Protein AF-A0A7V9UFR3-F1 (afdb_monomer_lite)

Radius of gyration: 24.26 Å; chains: 1; bounding box: 44×60×61 Å

Structure (mmCIF, N/CA/C/O backbone):
data_AF-A0A7V9UFR3-F1
#
_entry.id   AF-A0A7V9UFR3-F1
#
loop_
_atom_site.group_PDB
_atom_site.id
_atom_site.type_symbol
_atom_site.label_atom_id
_atom_site.label_alt_id
_atom_site.label_comp_id
_atom_site.label_asym_id
_atom_site.label_entity_id
_atom_site.label_seq_id
_atom_site.pdbx_PDB_ins_code
_atom_site.Cartn_x
_atom_site.Cartn_y
_atom_site.Cartn_z
_atom_site.occupancy
_atom_site.B_iso_or_equiv
_atom_site.auth_seq_id
_atom_site.auth_comp_id
_atom_site.auth_asym_id
_atom_site.auth_atom_id
_atom_site.pdbx_PDB_model_num
ATOM 1 N N . MET A 1 1 ? -6.335 -4.000 -29.644 1.00 52.53 1 MET A N 1
ATOM 2 C CA . MET A 1 1 ? -6.236 -3.218 -28.385 1.00 52.53 1 MET A CA 1
ATOM 3 C C . MET A 1 1 ? -7.470 -2.358 -28.097 1.00 52.53 1 MET A C 1
ATOM 5 O O . MET A 1 1 ? -7.783 -2.205 -26.923 1.00 52.53 1 MET A O 1
ATOM 9 N N . GLU A 1 2 ? -8.186 -1.821 -29.095 1.00 54.97 2 GLU A N 1
ATOM 10 C CA . GLU A 1 2 ? -9.391 -0.999 -28.848 1.00 54.97 2 GLU A CA 1
ATOM 11 C C . GLU A 1 2 ? -10.575 -1.776 -28.266 1.00 54.97 2 GLU A C 1
ATOM 13 O O . GLU A 1 2 ? -11.168 -1.319 -27.298 1.00 54.97 2 GLU A O 1
ATOM 18 N N . ILE A 1 3 ? -10.850 -2.985 -28.763 1.00 57.78 3 ILE A N 1
ATOM 19 C CA . ILE A 1 3 ? -11.951 -3.831 -28.270 1.00 57.78 3 ILE A CA 1
ATOM 20 C C . ILE A 1 3 ? -11.770 -4.159 -26.775 1.00 57.78 3 ILE A C 1
ATOM 22 O O . ILE A 1 3 ? -12.700 -4.023 -25.989 1.00 57.78 3 ILE A O 1
ATOM 26 N N . ILE A 1 4 ? -10.541 -4.478 -26.347 1.00 59.56 4 ILE A N 1
ATOM 27 C CA . ILE A 1 4 ? -10.203 -4.731 -24.934 1.00 59.56 4 ILE A CA 1
ATOM 28 C C . ILE A 1 4 ? -10.415 -3.470 -24.083 1.00 59.56 4 ILE A C 1
ATOM 30 O O . ILE A 1 4 ? -10.973 -3.554 -22.994 1.00 59.56 4 ILE A O 1
ATOM 34 N N . ARG A 1 5 ? -10.016 -2.285 -24.572 1.00 54.34 5 ARG A N 1
ATOM 35 C CA . ARG A 1 5 ? -10.271 -1.017 -23.864 1.00 54.34 5 ARG A CA 1
ATOM 36 C C . ARG A 1 5 ? -11.766 -0.696 -23.790 1.00 54.34 5 ARG A C 1
ATOM 38 O O . ARG A 1 5 ? -12.191 -0.179 -22.762 1.00 54.34 5 ARG A O 1
ATOM 45 N N . LEU A 1 6 ? -12.544 -1.037 -24.820 1.00 64.12 6 LEU A N 1
ATOM 46 C CA . LEU A 1 6 ? -13.998 -0.863 -24.849 1.00 64.12 6 LEU A CA 1
ATOM 47 C C . LEU A 1 6 ? -14.703 -1.759 -23.822 1.00 64.12 6 LEU A C 1
ATOM 49 O O . LEU A 1 6 ? -15.546 -1.268 -23.081 1.00 64.12 6 LEU A O 1
ATOM 53 N N . PHE A 1 7 ? -14.315 -3.035 -23.719 1.00 65.69 7 PHE A N 1
ATOM 54 C CA . PHE A 1 7 ? -14.874 -3.964 -22.726 1.00 65.69 7 PHE A CA 1
ATOM 55 C C . PHE A 1 7 ? -14.405 -3.670 -21.294 1.00 65.69 7 PHE A C 1
ATOM 57 O O . PHE A 1 7 ? -15.168 -3.850 -20.347 1.00 65.69 7 PHE A O 1
ATOM 64 N N . LEU A 1 8 ? -13.180 -3.163 -21.109 1.00 65.38 8 LEU A N 1
ATOM 65 C CA . LEU A 1 8 ? -12.703 -2.738 -19.790 1.00 65.38 8 LEU A CA 1
ATOM 66 C C . LEU A 1 8 ? -13.245 -1.374 -19.347 1.00 65.38 8 LEU A C 1
ATOM 68 O O . LEU A 1 8 ? -13.199 -1.086 -18.153 1.00 65.38 8 LEU A O 1
ATOM 72 N N . ALA A 1 9 ? -13.742 -0.525 -20.250 1.00 62.66 9 ALA A N 1
ATOM 73 C CA . ALA A 1 9 ? -14.291 0.784 -19.893 1.00 62.66 9 ALA A CA 1
ATOM 74 C C . ALA A 1 9 ? -15.471 0.703 -18.897 1.00 62.66 9 ALA A C 1
ATOM 76 O O . ALA A 1 9 ? -15.400 1.387 -17.869 1.00 62.66 9 ALA A O 1
ATOM 77 N N . PRO A 1 10 ? -16.503 -0.142 -19.109 1.00 69.56 10 PRO A N 1
ATOM 78 C CA . PRO A 1 10 ? -17.603 -0.276 -18.156 1.00 69.56 10 PRO A CA 1
ATOM 79 C C . PRO A 1 10 ? -17.147 -0.908 -16.838 1.00 69.56 10 PRO A C 1
ATOM 81 O O . PRO A 1 10 ? -17.480 -0.393 -15.774 1.00 69.56 10 PRO A O 1
ATOM 84 N N . ILE A 1 11 ? -16.299 -1.941 -16.879 1.00 70.81 11 ILE A N 1
ATOM 85 C CA . ILE A 1 11 ? -15.742 -2.578 -15.672 1.00 70.81 11 ILE A CA 1
ATOM 86 C C . ILE A 1 11 ? -14.951 -1.555 -14.846 1.00 70.81 11 ILE A C 1
ATOM 88 O O . ILE A 1 11 ? -15.124 -1.444 -13.635 1.00 70.81 11 ILE A O 1
ATOM 92 N N . ARG A 1 12 ? -14.124 -0.736 -15.503 1.00 68.81 12 ARG A N 1
ATOM 93 C CA . ARG A 1 12 ? -13.361 0.333 -14.852 1.00 68.81 12 ARG A CA 1
ATOM 94 C C . ARG A 1 12 ? -14.265 1.409 -14.257 1.00 68.81 12 ARG A C 1
ATOM 96 O O . ARG A 1 12 ? -13.905 1.975 -13.230 1.00 68.81 12 ARG A O 1
ATOM 103 N N . SER A 1 13 ? -15.403 1.698 -14.881 1.00 71.75 13 SER A N 1
ATOM 104 C CA . SER A 1 13 ? -16.400 2.625 -14.342 1.00 71.75 13 SER A CA 1
ATOM 105 C C . SER A 1 13 ? -17.056 2.073 -13.074 1.00 71.75 13 SER A C 1
ATOM 107 O O . SER A 1 13 ? -17.161 2.793 -12.086 1.00 71.75 13 SER A O 1
ATOM 109 N N . ILE A 1 14 ? -17.411 0.784 -13.064 1.00 75.06 14 ILE A N 1
ATOM 110 C CA . ILE A 1 14 ? -18.022 0.102 -11.910 1.00 75.06 14 ILE A CA 1
ATOM 111 C C . ILE A 1 14 ? -17.038 0.024 -10.737 1.00 75.06 14 ILE A C 1
ATOM 113 O O . ILE A 1 14 ? -17.382 0.381 -9.616 1.00 75.06 14 ILE A O 1
ATOM 117 N N . VAL A 1 15 ? -15.783 -0.360 -10.990 1.00 73.06 15 VAL A N 1
ATOM 118 C CA . VAL A 1 15 ? -14.738 -0.446 -9.951 1.00 73.06 15 VAL A CA 1
ATOM 119 C C . VAL A 1 15 ? -14.373 0.928 -9.380 1.00 73.06 15 VAL A C 1
ATOM 121 O O . VAL A 1 15 ? -13.939 1.030 -8.236 1.00 73.06 15 VAL A O 1
ATOM 124 N N . LYS A 1 16 ? -14.541 2.004 -10.156 1.00 76.50 16 LYS A N 1
ATOM 125 C CA . LYS A 1 16 ? -14.345 3.383 -9.682 1.00 76.50 16 LYS A CA 1
ATOM 126 C C . LYS A 1 16 ? -15.550 3.945 -8.933 1.00 76.50 16 LYS A C 1
ATOM 128 O O . LYS A 1 16 ? -15.443 5.040 -8.387 1.00 76.50 16 LYS A O 1
ATOM 133 N N . PHE A 1 17 ? -16.678 3.240 -8.926 1.00 83.19 17 PHE A N 1
ATOM 134 C CA . PHE A 1 17 ? -17.875 3.714 -8.259 1.00 83.19 17 PHE A CA 1
ATOM 135 C C . PHE A 1 17 ? -17.698 3.606 -6.734 1.00 83.19 17 PHE A C 1
ATOM 137 O O . PHE A 1 17 ? -17.469 2.500 -6.235 1.00 83.19 17 PHE A O 1
ATOM 144 N N . PRO A 1 18 ? -17.816 4.713 -5.973 1.00 82.00 18 PRO A N 1
ATOM 145 C CA . PRO A 1 18 ? -17.503 4.724 -4.541 1.00 82.00 18 PRO A CA 1
ATOM 146 C C . PRO A 1 18 ? -18.311 3.705 -3.727 1.00 82.00 18 PRO A C 1
ATOM 148 O O . PRO A 1 18 ? -17.783 3.082 -2.812 1.00 82.00 18 PRO A O 1
ATOM 151 N N . LEU A 1 19 ? -19.576 3.477 -4.094 1.00 83.56 19 LEU A N 1
ATOM 152 C CA . LEU A 1 19 ? -20.446 2.522 -3.399 1.00 83.56 19 LEU A CA 1
ATOM 153 C C . LEU A 1 19 ? -20.017 1.064 -3.607 1.00 83.56 19 LEU A C 1
ATOM 155 O O . LEU A 1 19 ? -20.121 0.265 -2.682 1.00 83.56 19 LEU A O 1
ATOM 159 N N . VAL A 1 20 ? -19.497 0.712 -4.787 1.00 82.56 20 VAL A N 1
ATOM 160 C CA . VAL A 1 20 ? -18.989 -0.647 -5.051 1.00 82.56 20 VAL A CA 1
ATOM 161 C C . VAL A 1 20 ? -17.709 -0.893 -4.257 1.00 82.56 20 VAL A C 1
ATOM 163 O O . VAL A 1 20 ? -17.537 -1.962 -3.680 1.00 82.56 20 VAL A O 1
ATOM 166 N N . GLN A 1 21 ? -16.835 0.113 -4.172 1.00 82.56 21 GLN A N 1
ATOM 167 C CA . GLN A 1 21 ? -15.624 0.046 -3.350 1.00 82.56 21 GLN A CA 1
ATOM 168 C C . GLN A 1 21 ? -15.967 -0.114 -1.868 1.00 82.56 21 GLN A C 1
ATOM 170 O O . GLN A 1 21 ? -15.387 -0.955 -1.189 1.00 82.56 21 GLN A O 1
ATOM 175 N N . PHE A 1 22 ? -16.949 0.646 -1.387 1.00 82.75 22 PHE A N 1
ATOM 176 C CA . PHE A 1 22 ? -17.440 0.543 -0.019 1.00 82.75 22 PHE A CA 1
ATOM 177 C C . PHE A 1 22 ? -18.030 -0.842 0.282 1.00 82.75 22 PHE A C 1
ATOM 179 O O . PHE A 1 22 ? -17.652 -1.467 1.271 1.00 82.75 22 PHE A O 1
ATOM 186 N N . ALA A 1 23 ? -18.888 -1.368 -0.599 1.00 87.44 23 ALA A N 1
ATOM 187 C CA . ALA A 1 23 ? -19.452 -2.710 -0.456 1.00 87.44 23 ALA A CA 1
ATOM 188 C C . ALA A 1 23 ? -18.361 -3.793 -0.439 1.00 87.44 23 ALA A C 1
ATOM 190 O O . ALA A 1 23 ? -18.403 -4.702 0.386 1.00 87.44 23 ALA A O 1
ATOM 191 N N . PHE A 1 24 ? -17.350 -3.670 -1.303 1.00 87.38 24 PHE A N 1
ATOM 192 C CA . PHE A 1 24 ? -16.210 -4.583 -1.325 1.00 87.38 24 PHE A CA 1
ATOM 193 C C . PHE A 1 24 ? -15.417 -4.557 -0.010 1.00 87.38 24 PHE A C 1
ATOM 195 O O . PHE A 1 24 ? -15.079 -5.613 0.518 1.00 87.38 24 PHE A O 1
ATOM 202 N N . VAL A 1 25 ? -15.160 -3.368 0.547 1.00 87.44 25 VAL A N 1
ATOM 203 C CA . VAL A 1 25 ? -14.484 -3.221 1.847 1.00 87.44 25 VAL A CA 1
ATOM 204 C C . VAL A 1 25 ? -15.291 -3.867 2.967 1.00 87.44 25 VAL A C 1
ATOM 206 O O . VAL A 1 25 ? -14.713 -4.573 3.787 1.00 87.44 25 VAL A O 1
ATOM 209 N N . ILE A 1 26 ? -16.614 -3.680 2.987 1.00 87.06 26 ILE A N 1
ATOM 210 C CA . ILE A 1 26 ? -17.482 -4.320 3.984 1.00 87.06 26 ILE A CA 1
ATOM 211 C C . ILE A 1 26 ? -17.389 -5.840 3.878 1.00 87.06 26 ILE A C 1
ATOM 213 O O . ILE A 1 26 ? -17.153 -6.499 4.887 1.00 87.06 26 ILE A O 1
ATOM 217 N N . ILE A 1 27 ? -17.519 -6.395 2.669 1.00 90.25 27 ILE A N 1
ATOM 218 C CA . ILE A 1 27 ? -17.397 -7.842 2.452 1.00 90.25 27 ILE A CA 1
ATOM 219 C C . ILE A 1 27 ? -16.041 -8.324 2.971 1.00 90.25 27 ILE A C 1
ATOM 221 O O . ILE A 1 27 ? -15.987 -9.261 3.763 1.00 90.25 27 ILE A O 1
ATOM 225 N N . LEU A 1 28 ? -14.956 -7.636 2.616 1.00 88.50 28 LEU A N 1
ATOM 226 C CA . LEU A 1 28 ? -13.610 -7.991 3.054 1.00 88.50 28 LEU A CA 1
ATOM 227 C C . LEU A 1 28 ? -13.465 -7.965 4.586 1.00 88.50 28 LEU A C 1
ATOM 229 O O . LEU A 1 28 ? -12.947 -8.923 5.160 1.00 88.50 28 LEU A O 1
ATOM 233 N N . ILE A 1 29 ? -13.982 -6.932 5.259 1.00 87.50 29 ILE A N 1
ATOM 234 C CA . ILE A 1 29 ? -14.013 -6.852 6.730 1.00 87.50 29 ILE A CA 1
ATOM 235 C C . ILE A 1 29 ? -14.784 -8.033 7.316 1.00 87.50 29 ILE A C 1
ATOM 237 O O . ILE A 1 29 ? -14.269 -8.711 8.199 1.00 87.50 29 ILE A O 1
ATOM 241 N N . THR A 1 30 ? -15.984 -8.319 6.806 1.00 87.00 30 THR A N 1
ATOM 242 C CA . THR A 1 30 ? -16.806 -9.423 7.323 1.00 87.00 30 THR A CA 1
ATOM 243 C C . THR A 1 30 ? -16.146 -10.784 7.113 1.00 87.00 30 THR A C 1
ATOM 245 O O . THR A 1 30 ? -16.205 -11.631 7.998 1.00 87.00 30 THR A O 1
ATOM 248 N N . THR A 1 31 ? -15.445 -10.987 5.992 1.00 86.25 31 THR A N 1
ATOM 249 C CA . THR A 1 31 ? -14.688 -12.224 5.752 1.00 86.25 31 THR A CA 1
ATOM 250 C C . THR A 1 31 ? -13.478 -12.358 6.672 1.00 86.25 31 THR A C 1
ATOM 252 O O . THR A 1 31 ? -13.216 -13.451 7.158 1.00 86.25 31 THR A O 1
ATOM 255 N N . LEU A 1 32 ? -12.773 -11.256 6.960 1.00 84.88 32 LEU A N 1
ATOM 256 C CA . LEU A 1 32 ? -11.671 -11.238 7.926 1.00 84.88 32 LEU A CA 1
ATOM 257 C C . LEU A 1 32 ? -12.168 -11.509 9.349 1.00 84.88 32 LEU A C 1
ATOM 259 O O . LEU A 1 32 ? -11.518 -12.232 10.092 1.00 84.88 32 LEU A O 1
ATOM 263 N N . GLN A 1 33 ? -13.327 -10.956 9.707 1.00 85.88 33 GLN A N 1
ATOM 264 C CA . GLN A 1 33 ? -13.956 -11.156 11.009 1.00 85.88 33 GLN A CA 1
ATOM 265 C C . GLN A 1 33 ? -14.460 -12.593 11.205 1.00 85.88 33 GLN A C 1
ATOM 267 O O . GLN A 1 33 ? -14.460 -13.093 12.323 1.00 85.88 33 GLN A O 1
ATOM 272 N N . ALA A 1 34 ? -14.901 -13.258 10.136 1.00 85.31 34 ALA A N 1
ATOM 273 C CA . ALA A 1 34 ? -15.359 -14.645 10.187 1.00 85.31 34 ALA A CA 1
ATOM 274 C C . ALA A 1 34 ? -14.208 -15.670 10.253 1.00 85.31 34 ALA A C 1
ATOM 276 O O . ALA A 1 34 ? -14.468 -16.864 10.398 1.00 85.31 34 ALA A O 1
ATOM 277 N N . ALA A 1 35 ? -12.954 -15.232 10.107 1.00 83.00 35 ALA A N 1
ATOM 278 C CA . ALA A 1 35 ? -11.794 -16.109 10.133 1.00 83.00 35 ALA A CA 1
ATOM 279 C C . ALA A 1 35 ? -11.379 -16.463 11.569 1.00 83.00 35 ALA A C 1
ATOM 281 O O . ALA A 1 35 ? -11.405 -15.625 12.465 1.00 83.00 35 ALA A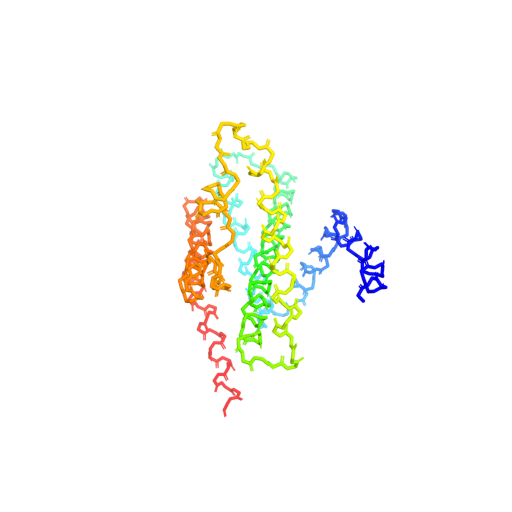 O 1
ATOM 282 N N . ASP A 1 36 ? -10.940 -17.706 11.765 1.00 77.12 36 ASP A N 1
ATOM 283 C CA . ASP A 1 36 ? -10.457 -18.200 13.057 1.00 77.12 36 ASP A CA 1
ATOM 284 C C . ASP A 1 36 ? -9.184 -17.450 13.503 1.00 77.12 36 ASP A C 1
ATOM 286 O O . ASP A 1 36 ? -8.302 -17.156 12.687 1.00 77.12 36 ASP A O 1
ATOM 290 N N . GLU A 1 37 ? -9.072 -17.153 14.797 1.00 73.19 37 GLU A N 1
ATOM 291 C CA . GLU A 1 37 ? -8.022 -16.328 15.408 1.00 73.19 37 GLU A CA 1
ATOM 292 C C . GLU A 1 37 ? -6.615 -16.918 15.223 1.00 73.19 37 GLU A C 1
ATOM 294 O O . GLU A 1 37 ? -5.632 -16.179 15.162 1.00 73.19 37 GLU A O 1
ATOM 299 N N . HIS A 1 38 ? -6.509 -18.241 15.057 1.00 74.94 38 HIS A N 1
ATOM 300 C CA . HIS A 1 38 ? -5.246 -18.944 14.796 1.00 74.94 38 HIS A CA 1
ATOM 301 C C . HIS A 1 38 ? -4.784 -18.875 13.327 1.00 74.94 38 HIS A C 1
ATOM 303 O O . HIS A 1 38 ? -3.657 -19.262 12.975 1.00 74.94 38 HIS A O 1
ATOM 309 N N . THR A 1 39 ? -5.643 -18.382 12.434 1.00 79.38 39 THR A N 1
ATOM 310 C CA . THR A 1 39 ? -5.311 -18.194 11.020 1.00 79.38 39 THR A CA 1
ATOM 311 C C . THR A 1 39 ? -4.629 -16.846 10.791 1.00 79.38 39 THR A C 1
ATOM 313 O O . THR A 1 39 ? -4.757 -15.907 11.573 1.00 79.38 39 THR A O 1
ATOM 316 N N . LEU A 1 40 ? -3.893 -16.716 9.680 1.00 76.94 40 LEU A N 1
ATOM 317 C CA . LEU A 1 40 ? -3.282 -15.434 9.301 1.00 76.94 40 LEU A CA 1
ATOM 318 C C . LEU A 1 40 ? -4.330 -14.320 9.156 1.00 76.94 40 LEU A C 1
ATOM 320 O O . LEU A 1 40 ? -4.050 -13.174 9.491 1.00 76.94 40 LEU A O 1
ATOM 324 N N . GLN A 1 41 ? -5.529 -14.661 8.682 1.00 78.19 41 GLN A N 1
ATOM 325 C CA . GLN A 1 41 ? -6.636 -13.720 8.517 1.00 78.19 41 GLN A CA 1
ATOM 326 C C . GLN A 1 41 ? -7.170 -13.242 9.871 1.00 78.19 41 GLN A C 1
ATOM 328 O O . GLN A 1 41 ? -7.297 -12.033 10.063 1.00 78.19 41 GLN A O 1
ATOM 333 N N . GLY A 1 42 ? -7.368 -14.159 10.824 1.00 80.56 42 GLY A N 1
ATOM 334 C CA . GLY A 1 42 ? -7.747 -13.820 12.197 1.00 80.56 42 GLY A CA 1
ATOM 335 C C . GLY A 1 42 ? -6.706 -12.932 12.879 1.00 80.56 42 GLY A C 1
ATOM 336 O O . GLY A 1 42 ? -7.045 -11.870 13.387 1.00 80.56 42 GLY A O 1
ATOM 337 N N . HIS A 1 43 ? -5.414 -13.262 12.777 1.00 81.81 43 HIS A N 1
ATOM 338 C CA . HIS A 1 43 ? -4.346 -12.405 13.310 1.00 81.81 43 HIS A CA 1
ATOM 339 C C . HIS A 1 43 ? -4.335 -10.990 12.707 1.00 81.81 43 HIS A C 1
ATOM 341 O O . HIS A 1 43 ? -4.116 -10.014 13.433 1.00 81.81 43 HIS A O 1
ATOM 347 N N . ILE A 1 44 ? -4.567 -10.855 11.395 1.00 83.62 44 ILE A N 1
ATOM 348 C CA . ILE A 1 44 ? -4.675 -9.545 10.734 1.00 83.62 44 ILE A CA 1
ATOM 349 C C . ILE A 1 44 ? -5.878 -8.777 11.287 1.00 83.62 44 ILE A C 1
ATOM 351 O O . ILE A 1 44 ? -5.732 -7.603 11.631 1.00 83.62 44 ILE A O 1
ATOM 355 N N . PHE A 1 45 ? -7.036 -9.429 11.422 1.00 86.38 45 PHE A N 1
ATOM 356 C CA . PHE A 1 45 ? -8.241 -8.803 11.961 1.00 86.38 45 PHE A CA 1
ATOM 357 C C . PHE A 1 45 ? -8.063 -8.364 13.417 1.00 86.38 45 PHE A C 1
ATOM 359 O O . PHE A 1 45 ? -8.346 -7.214 13.741 1.00 86.38 45 PHE A O 1
ATOM 366 N N . THR A 1 46 ? -7.520 -9.222 14.283 1.00 85.31 46 THR A N 1
ATOM 367 C CA . THR A 1 46 ? -7.256 -8.895 15.691 1.00 85.31 46 THR A CA 1
ATOM 368 C C . THR A 1 46 ? -6.310 -7.707 15.815 1.00 85.31 46 THR A C 1
ATOM 370 O O . THR A 1 46 ? -6.536 -6.810 16.622 1.00 85.31 46 THR A O 1
ATOM 373 N N . THR A 1 47 ? -5.281 -7.643 14.971 1.00 83.94 47 THR A N 1
ATOM 374 C CA . THR A 1 47 ? -4.360 -6.500 14.946 1.00 83.94 47 THR A CA 1
ATOM 375 C C . THR A 1 47 ? -5.067 -5.222 14.515 1.00 83.94 47 THR A C 1
ATOM 377 O O . THR A 1 47 ? -4.939 -4.189 15.167 1.00 83.94 47 THR A O 1
ATOM 380 N N . LEU A 1 48 ? -5.815 -5.286 13.417 1.00 86.75 48 LEU A N 1
ATOM 381 C CA . LEU A 1 48 ? -6.561 -4.153 12.893 1.00 86.75 48 LEU A CA 1
ATOM 382 C C . LEU A 1 48 ? -7.572 -3.637 13.925 1.00 86.75 48 LEU A C 1
ATOM 384 O O . LEU A 1 48 ? -7.675 -2.432 14.139 1.00 86.75 48 LEU A O 1
ATOM 388 N N . ASN A 1 49 ? -8.263 -4.545 14.613 1.00 88.31 49 ASN A N 1
ATOM 389 C CA . ASN A 1 49 ? -9.162 -4.211 15.706 1.00 88.31 49 ASN A CA 1
ATOM 390 C C . ASN A 1 49 ? -8.409 -3.547 16.866 1.00 88.31 49 ASN A C 1
ATOM 392 O O . ASN A 1 49 ? -8.837 -2.500 17.338 1.00 88.31 49 ASN A O 1
ATOM 396 N N . ASN A 1 50 ? -7.255 -4.080 17.275 1.00 87.88 50 ASN A N 1
ATOM 397 C CA . ASN A 1 50 ? -6.428 -3.468 18.319 1.00 87.88 50 ASN A CA 1
ATOM 398 C C . ASN A 1 50 ? -5.974 -2.055 17.937 1.00 87.88 50 ASN A C 1
ATOM 400 O O . ASN A 1 50 ? -6.036 -1.158 18.773 1.00 87.88 50 ASN A O 1
ATOM 404 N N . LEU A 1 51 ? -5.592 -1.834 16.676 1.00 86.56 51 LEU A N 1
ATOM 405 C CA . LEU A 1 51 ? -5.250 -0.508 16.168 1.00 86.56 51 LEU A CA 1
ATOM 406 C C . LEU A 1 51 ? -6.447 0.449 16.269 1.00 86.56 51 LEU A C 1
ATOM 408 O O . LEU A 1 51 ? -6.310 1.547 16.801 1.00 86.56 51 LEU A O 1
ATOM 412 N N . VAL A 1 52 ? -7.634 0.020 15.823 1.00 89.31 52 VAL A N 1
ATOM 413 C CA . VAL A 1 52 ? -8.873 0.808 15.942 1.00 89.31 52 VAL A CA 1
ATOM 414 C C . VAL A 1 52 ? -9.180 1.141 17.402 1.00 89.31 52 VAL A C 1
ATOM 416 O O . VAL A 1 52 ? -9.500 2.289 17.706 1.00 89.31 52 VAL A O 1
ATOM 419 N N . GLN A 1 53 ? -9.049 0.173 18.311 1.00 88.69 53 GLN A N 1
ATOM 420 C CA . GLN A 1 53 ? -9.277 0.383 19.740 1.00 88.69 53 GLN A CA 1
ATOM 421 C C . GLN A 1 53 ? -8.255 1.351 20.343 1.00 88.69 53 GLN A C 1
ATOM 423 O O . GLN A 1 53 ? -8.642 2.246 21.086 1.00 88.69 53 GLN A O 1
ATOM 428 N N . SER A 1 54 ? -6.969 1.246 19.996 1.00 86.38 54 SER A N 1
ATOM 429 C CA . SER A 1 54 ? -5.940 2.194 20.445 1.00 86.38 54 SER A CA 1
ATOM 430 C C . SER A 1 54 ? -6.234 3.622 19.981 1.00 86.38 54 SER A C 1
ATOM 432 O O . SER A 1 54 ? -6.147 4.556 20.779 1.00 86.38 54 SER A O 1
ATOM 434 N N . THR A 1 55 ? -6.650 3.794 18.725 1.00 86.56 55 THR A N 1
ATOM 435 C CA . THR A 1 55 ? -7.087 5.091 18.194 1.00 86.56 55 THR A CA 1
ATOM 436 C C . THR A 1 55 ? -8.327 5.608 18.922 1.00 86.56 55 THR A C 1
ATOM 438 O O . THR A 1 55 ? -8.402 6.783 19.274 1.00 86.56 55 THR A O 1
ATOM 441 N N . MET A 1 56 ? -9.296 4.734 19.196 1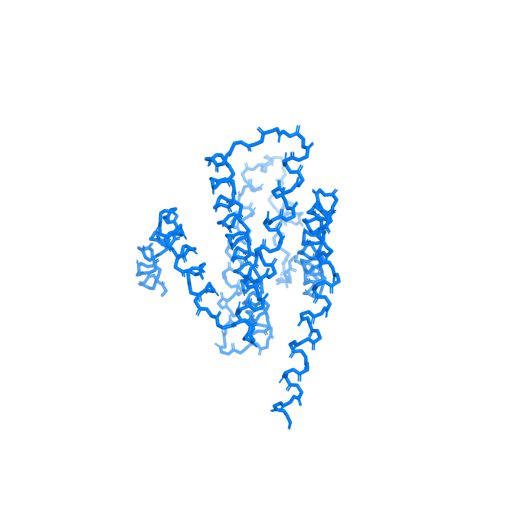.00 88.19 56 MET A N 1
ATOM 442 C CA . MET A 1 56 ? -10.515 5.085 19.922 1.00 88.19 56 MET A CA 1
ATOM 443 C C . MET A 1 56 ? -10.215 5.521 21.363 1.00 88.19 56 MET A C 1
ATOM 445 O O . MET A 1 56 ? -10.758 6.526 21.819 1.00 88.19 56 MET A O 1
ATOM 449 N N . ILE A 1 57 ? -9.322 4.812 22.058 1.00 86.06 57 ILE A N 1
ATOM 450 C CA . ILE A 1 57 ? -8.877 5.150 23.417 1.00 86.06 57 ILE A CA 1
ATOM 451 C C . ILE A 1 57 ? -8.226 6.535 23.424 1.00 86.06 57 ILE A C 1
ATOM 453 O O . ILE A 1 57 ? -8.574 7.365 24.265 1.00 86.06 57 ILE A O 1
ATOM 457 N N . PHE A 1 58 ? -7.361 6.823 22.448 1.00 83.44 58 PHE A N 1
ATOM 458 C CA . PHE A 1 58 ? -6.768 8.148 22.285 1.00 83.44 58 PHE A CA 1
ATOM 459 C C . PHE A 1 58 ? -7.839 9.238 22.127 1.00 83.44 58 PHE A C 1
ATOM 461 O O . PHE A 1 58 ? -7.828 10.217 22.871 1.00 83.44 58 PHE A O 1
ATOM 468 N N . PHE A 1 59 ? -8.830 9.047 21.250 1.00 83.56 59 PHE A N 1
ATOM 469 C CA . PHE A 1 59 ? -9.924 10.014 21.101 1.00 83.56 59 PHE A CA 1
ATOM 470 C C . PHE A 1 59 ? -10.772 10.162 22.371 1.00 83.56 59 PHE A C 1
ATOM 472 O O . PHE A 1 59 ? -11.128 11.282 22.736 1.00 83.56 59 PHE A O 1
ATOM 479 N N . SER A 1 60 ? -11.053 9.061 23.072 1.00 82.44 60 SER A N 1
ATOM 480 C CA . SER A 1 60 ? -11.818 9.074 24.328 1.00 82.44 60 SER A CA 1
ATOM 481 C C . SER A 1 60 ? -11.077 9.739 25.491 1.00 82.44 60 SER A C 1
ATOM 483 O O . SER A 1 60 ? -11.701 10.195 26.441 1.00 82.44 60 SER A O 1
ATOM 485 N N . SER A 1 61 ? -9.744 9.820 25.412 1.00 83.38 61 SER A N 1
ATOM 486 C CA . SER A 1 61 ? -8.930 10.544 26.393 1.00 83.38 61 SER A CA 1
ATOM 487 C C . SER A 1 61 ? -9.026 12.065 26.236 1.00 83.38 61 SER A C 1
ATOM 489 O O . SER A 1 61 ? -8.797 12.798 27.194 1.00 83.38 61 SER A O 1
ATOM 491 N N . ILE A 1 62 ? -9.387 12.537 25.037 1.00 85.06 62 ILE A N 1
ATOM 492 C CA . ILE A 1 62 ? -9.512 13.961 24.700 1.00 85.06 62 ILE A CA 1
ATOM 493 C C . ILE A 1 62 ? -10.965 14.427 24.853 1.00 85.06 62 ILE A C 1
ATOM 495 O O . ILE A 1 62 ? -11.214 15.553 25.282 1.00 85.06 62 ILE A O 1
ATOM 499 N N . TRP A 1 63 ? -11.929 13.567 24.512 1.00 84.00 63 TRP A N 1
ATOM 500 C CA . TRP A 1 63 ? -13.358 13.871 24.560 1.00 84.00 63 TRP A CA 1
ATOM 501 C C . TRP A 1 63 ? -14.156 12.780 25.271 1.00 84.00 63 TRP A C 1
ATOM 503 O O . TRP A 1 63 ? -13.921 11.593 25.071 1.00 84.00 63 TRP A O 1
ATOM 513 N N . GLU A 1 64 ? -15.193 13.173 26.014 1.00 84.06 64 GLU A N 1
ATOM 514 C CA . GLU A 1 64 ? -16.199 12.232 26.512 1.00 84.06 64 GLU A CA 1
ATOM 515 C C . GLU A 1 64 ? -17.080 11.747 25.355 1.00 84.06 64 GLU A C 1
ATOM 517 O O . GLU A 1 64 ? -17.982 12.443 24.877 1.00 84.06 64 GLU A O 1
ATOM 522 N N . ILE A 1 65 ? -16.806 10.537 24.870 1.00 82.62 65 ILE A N 1
ATOM 523 C CA . ILE A 1 65 ? -17.516 9.967 23.725 1.00 82.62 65 ILE A CA 1
ATOM 524 C C . ILE A 1 65 ? -18.674 9.101 24.221 1.00 82.62 65 ILE A C 1
ATOM 526 O O . ILE A 1 65 ? -18.489 8.129 24.947 1.00 82.62 65 ILE A O 1
ATOM 530 N N . LYS A 1 66 ? -19.894 9.437 23.792 1.00 87.81 66 LYS A N 1
ATOM 531 C CA . LYS A 1 66 ? -21.092 8.641 24.091 1.00 87.81 66 LYS A CA 1
ATOM 532 C C . LYS A 1 66 ? -21.081 7.304 23.328 1.00 87.81 66 LYS A C 1
ATOM 534 O O . LYS A 1 66 ? -20.542 7.255 22.220 1.00 87.81 66 LYS A O 1
ATOM 539 N N . PRO A 1 67 ? -21.773 6.259 23.827 1.00 85.75 67 PRO A N 1
ATOM 540 C CA . PRO A 1 67 ? -21.765 4.921 23.218 1.00 85.75 67 PRO A CA 1
ATOM 541 C C . PRO A 1 67 ? -22.185 4.908 21.744 1.00 85.75 67 PRO A C 1
ATOM 543 O O . PRO A 1 67 ? -21.618 4.185 20.929 1.00 85.75 67 PRO A O 1
ATOM 546 N N . PHE A 1 68 ? -23.153 5.756 21.382 1.00 85.00 68 PHE A N 1
ATOM 547 C CA . PHE A 1 68 ? -23.594 5.900 19.997 1.00 85.00 68 PHE A CA 1
ATOM 548 C C . PHE A 1 68 ? -22.457 6.401 19.098 1.00 85.00 68 PHE A C 1
ATOM 550 O O . PHE A 1 68 ? -22.125 5.771 18.100 1.00 85.00 68 PHE A O 1
ATOM 557 N N . THR A 1 69 ? -21.804 7.498 19.479 1.00 86.81 69 THR A N 1
ATOM 558 C CA . THR A 1 69 ? -20.696 8.087 18.719 1.00 86.81 69 THR A CA 1
ATOM 559 C C . THR A 1 69 ? -19.482 7.155 18.669 1.00 86.81 69 THR A C 1
ATOM 561 O O . THR A 1 69 ? -18.806 7.082 17.646 1.00 86.81 69 THR A O 1
ATOM 564 N N . GLN A 1 70 ? -19.239 6.390 19.737 1.00 85.56 70 GLN A N 1
ATOM 565 C CA . GLN A 1 70 ? -18.189 5.373 19.794 1.00 85.56 70 GLN A CA 1
ATOM 566 C C . GLN A 1 70 ? -18.395 4.271 18.748 1.00 85.56 70 GLN A C 1
ATOM 568 O O . GLN A 1 70 ? -17.453 3.932 18.036 1.00 85.56 70 GLN A O 1
ATOM 573 N N . ALA A 1 71 ? -19.615 3.743 18.602 1.00 86.62 71 ALA A N 1
ATOM 574 C CA . ALA A 1 71 ? -19.905 2.719 17.597 1.00 86.62 71 ALA A CA 1
ATOM 575 C C . ALA A 1 71 ? -19.653 3.227 16.164 1.00 86.62 71 ALA A C 1
ATOM 577 O O . ALA A 1 71 ? -19.041 2.533 15.349 1.00 86.62 71 ALA A O 1
ATOM 578 N N . TRP A 1 72 ? -20.056 4.469 15.878 1.00 89.31 72 TRP A N 1
ATOM 579 C CA . TRP A 1 72 ? -19.802 5.115 14.588 1.00 89.31 72 TRP A CA 1
ATOM 580 C C . TRP A 1 72 ? -18.312 5.335 14.321 1.00 89.31 72 TRP A C 1
ATOM 582 O O . TRP A 1 72 ? -17.847 5.066 13.214 1.00 89.31 72 TRP A O 1
ATOM 592 N N . LEU A 1 73 ? -17.554 5.780 15.326 1.00 87.31 73 LEU A N 1
ATOM 593 C CA . LEU A 1 73 ? -16.110 5.983 15.211 1.00 87.31 73 LEU A CA 1
ATOM 594 C C . LEU A 1 73 ? -15.368 4.672 14.962 1.00 87.31 73 LEU A C 1
ATOM 596 O O . LEU A 1 73 ? -14.554 4.612 14.047 1.00 87.31 73 LEU A O 1
ATOM 600 N N . ILE A 1 74 ? -15.683 3.613 15.711 1.00 88.56 74 ILE A N 1
ATOM 601 C CA . ILE A 1 74 ? -15.067 2.292 15.525 1.00 88.56 74 ILE A CA 1
ATOM 602 C C . ILE A 1 74 ? -15.339 1.779 14.108 1.00 88.56 74 ILE A C 1
ATOM 604 O O . ILE A 1 74 ? -14.407 1.388 13.404 1.00 88.56 74 ILE A O 1
ATOM 608 N N . SER A 1 75 ? -16.596 1.837 13.656 1.00 88.50 75 SER A N 1
ATOM 609 C CA . SER A 1 75 ? -16.956 1.411 12.301 1.00 88.50 75 SER A CA 1
ATOM 610 C C . SER A 1 75 ? -16.252 2.254 11.233 1.00 88.50 75 SER A C 1
ATOM 612 O O . SER A 1 75 ? -15.722 1.708 10.266 1.00 88.50 75 SER A O 1
ATOM 614 N N . GLY A 1 76 ? -16.228 3.579 11.393 1.00 88.69 76 GLY A N 1
ATOM 615 C CA . GLY A 1 76 ? -15.588 4.492 10.447 1.00 88.69 76 GLY A CA 1
ATOM 616 C C . GLY A 1 76 ? -14.074 4.294 10.367 1.00 88.69 76 GLY A C 1
ATOM 617 O O . GLY A 1 76 ? -13.517 4.241 9.268 1.00 88.69 76 GLY A O 1
ATOM 618 N N . LEU A 1 77 ? -13.408 4.122 11.511 1.00 89.62 77 LEU A N 1
ATOM 619 C CA . LEU A 1 77 ? -11.971 3.850 11.588 1.00 89.62 77 LEU A CA 1
ATOM 620 C C . LEU A 1 77 ? -11.626 2.500 10.958 1.00 89.62 77 LEU A C 1
ATOM 622 O O . LEU A 1 77 ? -10.699 2.433 10.154 1.00 89.62 77 LEU A O 1
ATOM 626 N N . MET A 1 78 ? -12.406 1.455 11.250 1.00 91.50 78 MET A N 1
ATOM 627 C CA . MET A 1 78 ? -12.224 0.127 10.657 1.00 91.50 78 MET A CA 1
ATOM 628 C C . MET A 1 78 ? -12.276 0.194 9.126 1.00 91.50 78 MET A C 1
ATOM 630 O O . MET A 1 78 ? -11.356 -0.256 8.444 1.00 91.50 78 MET A O 1
ATOM 634 N N . ILE A 1 79 ? -13.315 0.830 8.577 1.00 89.69 79 ILE A N 1
ATOM 635 C CA . ILE A 1 79 ? -13.478 0.996 7.127 1.00 89.69 79 ILE A CA 1
ATOM 636 C C . ILE A 1 79 ? -12.315 1.801 6.541 1.00 89.69 79 ILE A C 1
ATOM 638 O O . ILE A 1 79 ? -11.747 1.408 5.523 1.00 89.69 79 ILE A O 1
ATOM 642 N N . THR A 1 80 ? -11.930 2.901 7.191 1.00 88.25 80 THR A N 1
ATOM 643 C CA . THR A 1 80 ? -10.851 3.779 6.720 1.00 88.25 80 THR A CA 1
ATOM 644 C C . THR A 1 80 ? -9.513 3.046 6.670 1.00 88.25 80 THR A C 1
ATOM 646 O O . THR A 1 80 ? -8.824 3.104 5.651 1.00 88.25 80 THR A O 1
ATOM 649 N N . TYR A 1 81 ? -9.150 2.311 7.724 1.00 87.00 81 TYR A N 1
ATOM 650 C CA . TYR A 1 81 ? -7.889 1.572 7.758 1.00 87.00 81 TYR A CA 1
ATOM 651 C C . TYR A 1 81 ? -7.840 0.452 6.724 1.00 87.00 81 TYR A C 1
ATOM 653 O O . TYR A 1 81 ? -6.840 0.333 6.014 1.00 87.00 81 TYR A O 1
ATOM 661 N N . VAL A 1 82 ? -8.917 -0.323 6.573 1.00 89.12 82 VAL A N 1
ATOM 662 C CA . VAL A 1 82 ? -8.977 -1.368 5.539 1.00 89.12 82 VAL A CA 1
ATOM 663 C C . VAL A 1 82 ? -8.890 -0.763 4.149 1.00 89.12 82 VAL A C 1
ATOM 665 O O . VAL A 1 82 ? -8.146 -1.258 3.305 1.00 89.12 82 VAL A O 1
ATOM 668 N N . TYR A 1 83 ? -9.591 0.342 3.911 1.00 87.19 83 TYR A N 1
ATOM 669 C CA . TYR A 1 83 ? -9.552 1.024 2.628 1.00 87.19 83 TYR A CA 1
ATOM 670 C C . TYR A 1 83 ? -8.142 1.529 2.284 1.00 87.19 83 TYR A C 1
ATOM 672 O O . TYR A 1 83 ? -7.651 1.284 1.180 1.00 87.19 83 TYR A O 1
ATOM 680 N N . ILE A 1 84 ? -7.450 2.159 3.241 1.00 84.94 84 ILE A N 1
ATOM 681 C CA . ILE A 1 84 ? -6.054 2.593 3.079 1.00 84.94 84 ILE A CA 1
ATOM 682 C C . ILE A 1 84 ? -5.139 1.391 2.810 1.00 84.94 84 ILE A C 1
ATOM 684 O O . ILE A 1 84 ? -4.312 1.449 1.897 1.00 84.94 84 ILE A O 1
ATOM 688 N N . ALA A 1 85 ? -5.307 0.286 3.542 1.00 85.00 85 ALA A N 1
ATOM 689 C CA . ALA A 1 85 ? -4.528 -0.933 3.337 1.00 85.00 85 ALA A CA 1
ATOM 690 C C . ALA A 1 85 ? -4.743 -1.527 1.932 1.00 85.00 85 ALA A C 1
ATOM 692 O O . ALA A 1 85 ? -3.777 -1.865 1.246 1.00 85.00 85 ALA A O 1
ATOM 693 N N . CYS A 1 86 ? -5.990 -1.587 1.453 1.00 86.94 86 CYS A N 1
ATOM 694 C CA . CYS A 1 86 ? -6.307 -2.032 0.096 1.00 86.94 86 CYS A CA 1
ATOM 695 C C . CYS A 1 86 ? -5.665 -1.132 -0.968 1.00 86.94 86 CYS A C 1
ATOM 697 O O . CYS A 1 86 ? -5.083 -1.639 -1.929 1.00 86.94 86 CYS A O 1
ATOM 699 N N . ILE A 1 87 ? -5.722 0.193 -0.797 1.00 84.50 87 ILE A N 1
ATOM 700 C CA . ILE A 1 87 ? -5.065 1.140 -1.709 1.00 84.50 87 ILE A CA 1
ATOM 701 C C . ILE A 1 87 ? -3.552 0.911 -1.728 1.00 84.50 87 ILE A C 1
ATOM 703 O O . ILE A 1 87 ? -2.955 0.867 -2.807 1.00 84.50 87 ILE A O 1
ATOM 707 N N . ALA A 1 88 ? -2.933 0.731 -0.561 1.00 80.94 88 ALA A N 1
ATOM 708 C CA . ALA A 1 88 ? -1.504 0.468 -0.453 1.00 80.94 88 ALA A CA 1
ATOM 709 C C . ALA A 1 88 ? -1.111 -0.827 -1.188 1.00 80.94 88 ALA A C 1
ATOM 711 O O . ALA A 1 88 ? -0.170 -0.817 -1.986 1.00 80.94 88 ALA A O 1
ATOM 712 N N . LEU A 1 89 ? -1.874 -1.912 -1.006 1.00 83.62 89 LEU A N 1
ATOM 713 C CA . LEU A 1 89 ? -1.656 -3.187 -1.698 1.00 83.62 89 LEU A CA 1
ATOM 714 C C . LEU A 1 89 ? -1.800 -3.061 -3.218 1.00 83.62 89 LEU A C 1
ATOM 716 O O . LEU A 1 89 ? -0.932 -3.520 -3.961 1.00 83.62 89 LEU A O 1
ATOM 720 N N . ILE A 1 90 ? -2.860 -2.404 -3.696 1.00 84.75 90 ILE A N 1
ATOM 721 C CA . ILE A 1 90 ? -3.079 -2.179 -5.132 1.00 84.75 90 ILE A CA 1
ATOM 722 C C . ILE A 1 90 ? -1.945 -1.335 -5.720 1.00 84.75 90 ILE A C 1
ATOM 724 O O . ILE A 1 90 ? -1.458 -1.634 -6.811 1.00 84.75 90 ILE A O 1
ATOM 728 N N . SER A 1 91 ? -1.498 -0.298 -5.007 1.00 75.88 91 SER A N 1
ATOM 729 C CA . SER A 1 91 ? -0.371 0.534 -5.432 1.00 75.88 91 SER A CA 1
ATOM 730 C C . SER A 1 91 ? 0.923 -0.278 -5.544 1.00 75.88 91 SER A C 1
ATOM 732 O O . SER A 1 91 ? 1.666 -0.117 -6.514 1.00 75.88 91 SER A O 1
ATOM 734 N N . LEU A 1 92 ? 1.181 -1.178 -4.591 1.00 79.62 92 LEU A N 1
ATOM 735 C CA . LEU A 1 92 ? 2.345 -2.064 -4.608 1.00 79.62 92 LEU A CA 1
ATOM 736 C C . LEU A 1 92 ? 2.272 -3.055 -5.778 1.00 79.62 92 LEU A C 1
ATOM 738 O O . LEU A 1 92 ? 3.243 -3.217 -6.516 1.00 79.62 92 LEU A O 1
ATOM 742 N N . LEU A 1 93 ? 1.108 -3.657 -6.021 1.00 83.06 93 LEU A N 1
ATOM 743 C CA . LEU A 1 93 ? 0.901 -4.568 -7.146 1.00 83.06 93 LEU A CA 1
ATOM 744 C C . LEU A 1 93 ? 1.089 -3.853 -8.494 1.00 83.06 93 LEU A C 1
ATOM 746 O O . LEU A 1 93 ? 1.775 -4.359 -9.382 1.00 83.06 93 LEU A O 1
ATOM 750 N N . TRP A 1 94 ? 0.560 -2.635 -8.633 1.00 80.38 94 TRP A N 1
ATOM 751 C CA . TRP A 1 94 ? 0.801 -1.796 -9.810 1.00 80.38 94 TRP A CA 1
ATOM 752 C C . TRP A 1 94 ? 2.278 -1.469 -10.013 1.00 80.38 94 TRP A C 1
ATOM 754 O O . TRP A 1 94 ? 2.748 -1.424 -11.153 1.00 80.38 94 TRP A O 1
ATOM 764 N N . PHE A 1 95 ? 3.011 -1.237 -8.928 1.00 75.19 95 PHE A N 1
ATOM 765 C CA . PHE A 1 95 ? 4.450 -1.021 -8.976 1.00 75.19 95 PHE A CA 1
ATOM 766 C C . PHE A 1 95 ? 5.190 -2.272 -9.479 1.00 75.19 95 PHE A C 1
ATOM 768 O O . PHE A 1 95 ? 5.994 -2.160 -10.406 1.00 75.19 95 PHE A O 1
ATOM 775 N N . LEU A 1 96 ? 4.848 -3.465 -8.977 1.00 79.38 96 LEU A N 1
ATOM 776 C CA . LEU A 1 96 ? 5.416 -4.738 -9.445 1.00 79.38 96 LEU A CA 1
ATOM 777 C C . LEU A 1 96 ? 5.149 -4.991 -10.931 1.00 79.38 96 LEU A C 1
ATOM 779 O O . LEU A 1 96 ? 6.067 -5.346 -11.668 1.00 79.38 96 LEU A O 1
ATOM 783 N N . ILE A 1 97 ? 3.926 -4.741 -11.404 1.00 81.25 97 ILE A N 1
ATOM 784 C CA . ILE A 1 97 ? 3.591 -4.884 -12.828 1.00 81.25 97 ILE A CA 1
ATOM 785 C C . ILE A 1 97 ? 4.479 -3.979 -13.689 1.00 81.25 97 ILE A C 1
ATOM 787 O O . ILE A 1 97 ? 5.004 -4.425 -14.708 1.00 81.25 97 ILE A O 1
ATOM 791 N N . ARG A 1 98 ? 4.689 -2.716 -13.290 1.00 76.44 98 ARG A N 1
ATOM 792 C CA . ARG A 1 98 ? 5.562 -1.793 -14.039 1.00 76.44 98 ARG A CA 1
ATOM 793 C C . ARG A 1 98 ? 6.995 -2.310 -14.130 1.00 76.44 98 ARG A C 1
ATOM 795 O O . ARG A 1 98 ? 7.590 -2.223 -15.201 1.00 76.44 98 ARG A O 1
ATOM 802 N N . ILE A 1 99 ? 7.513 -2.884 -13.044 1.00 72.75 99 ILE A N 1
ATOM 803 C CA . ILE A 1 99 ? 8.847 -3.496 -13.011 1.00 72.75 99 ILE A CA 1
ATOM 804 C C . ILE A 1 99 ? 8.927 -4.671 -13.980 1.00 72.75 99 ILE A C 1
ATOM 806 O O . ILE A 1 99 ? 9.861 -4.745 -14.775 1.00 72.75 99 ILE A O 1
ATOM 810 N N . ILE A 1 100 ? 7.935 -5.562 -13.954 1.00 78.81 100 ILE A N 1
ATOM 811 C CA . ILE A 1 100 ? 7.881 -6.715 -14.858 1.00 78.81 100 ILE A CA 1
ATOM 812 C C . ILE A 1 100 ? 7.865 -6.239 -16.313 1.00 78.81 100 ILE A C 1
ATOM 814 O O . ILE A 1 100 ? 8.655 -6.725 -17.117 1.00 78.81 100 ILE A O 1
ATOM 818 N N . ILE A 1 101 ? 7.036 -5.245 -16.647 1.00 74.00 101 ILE A N 1
ATOM 819 C CA . ILE A 1 101 ? 6.974 -4.667 -17.999 1.00 74.00 101 ILE A CA 1
ATOM 820 C C . ILE A 1 101 ? 8.336 -4.092 -18.421 1.00 74.00 101 ILE A C 1
ATOM 822 O O . ILE A 1 101 ? 8.762 -4.295 -19.559 1.00 74.00 101 ILE A O 1
ATOM 826 N N . ASP A 1 102 ? 9.038 -3.398 -17.521 1.00 69.69 102 ASP A N 1
ATOM 827 C CA . ASP A 1 102 ? 10.373 -2.853 -17.792 1.00 69.69 102 ASP A CA 1
ATOM 828 C C . ASP A 1 102 ? 11.422 -3.947 -18.039 1.00 69.69 102 ASP A C 1
ATOM 830 O O . ASP A 1 102 ? 12.245 -3.818 -18.950 1.00 69.69 102 ASP A O 1
ATOM 834 N N . ILE A 1 103 ? 11.386 -5.038 -17.270 1.00 70.38 103 ILE A N 1
ATOM 835 C CA . ILE A 1 103 ? 12.292 -6.183 -17.439 1.00 70.38 103 ILE A CA 1
ATOM 836 C C . ILE A 1 103 ? 11.999 -6.906 -18.760 1.00 70.38 103 ILE A C 1
ATOM 838 O O . ILE A 1 103 ? 12.914 -7.124 -19.557 1.00 70.38 103 ILE A O 1
ATOM 842 N N . VAL A 1 104 ? 10.725 -7.204 -19.030 1.00 73.69 104 VAL A N 1
ATOM 843 C CA .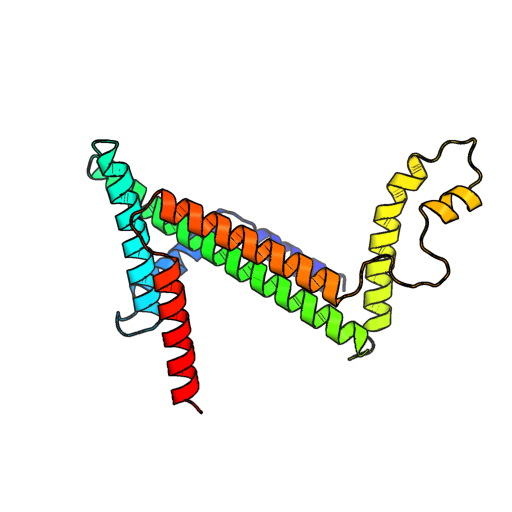 VAL A 1 104 ? 10.253 -7.861 -20.262 1.00 73.69 104 VAL A CA 1
ATOM 844 C C . VAL A 1 104 ? 10.655 -7.057 -21.499 1.00 73.69 104 VAL A C 1
ATOM 846 O O . VAL A 1 104 ? 11.210 -7.618 -22.446 1.00 73.69 104 VAL A O 1
ATOM 849 N N . GLY A 1 105 ? 10.460 -5.735 -21.474 1.00 64.19 105 GLY A N 1
ATOM 850 C CA . GLY A 1 105 ? 10.869 -4.851 -22.565 1.00 64.19 105 GLY A CA 1
ATOM 851 C C . GLY A 1 105 ? 12.385 -4.810 -22.779 1.00 64.19 105 GLY A C 1
ATOM 852 O O . GLY A 1 105 ? 12.840 -4.721 -23.920 1.00 64.19 105 GLY A O 1
ATOM 853 N N . ARG A 1 106 ? 13.184 -4.918 -21.707 1.00 65.81 106 ARG A N 1
ATOM 854 C CA . ARG A 1 106 ? 14.654 -4.918 -21.789 1.00 65.81 106 ARG A CA 1
ATOM 855 C C . ARG A 1 106 ? 15.210 -6.219 -22.363 1.00 65.81 106 ARG A C 1
ATOM 857 O O . ARG A 1 106 ? 16.176 -6.173 -23.116 1.00 65.81 106 ARG A O 1
ATOM 864 N N . TRP A 1 107 ? 14.617 -7.356 -22.009 1.00 67.81 107 TRP A N 1
ATOM 865 C CA . TRP A 1 107 ? 15.054 -8.675 -22.482 1.00 67.81 107 TRP A CA 1
ATOM 866 C C . TRP A 1 107 ? 14.426 -9.049 -23.833 1.00 67.81 107 TRP A C 1
ATOM 868 O O . TRP A 1 107 ? 14.661 -10.139 -24.343 1.00 67.81 107 TRP A O 1
ATOM 878 N N . ASN A 1 108 ? 13.643 -8.135 -24.424 1.00 64.12 108 ASN A N 1
ATOM 879 C CA . ASN A 1 108 ? 12.890 -8.333 -25.663 1.00 64.12 108 ASN A CA 1
ATOM 880 C C . ASN A 1 108 ? 12.018 -9.602 -25.645 1.00 64.12 108 ASN A C 1
ATOM 882 O O . ASN A 1 108 ? 11.811 -10.255 -26.670 1.00 64.12 108 ASN A O 1
ATOM 886 N N . LEU A 1 109 ? 11.499 -9.953 -24.468 1.00 57.00 109 LEU A N 1
ATOM 887 C CA . LEU A 1 109 ? 10.600 -11.087 -24.318 1.00 57.00 109 LEU A CA 1
ATOM 888 C C . LEU A 1 109 ? 9.290 -10.765 -25.056 1.00 57.00 109 LEU A C 1
ATOM 890 O O . LEU A 1 109 ? 8.729 -9.678 -24.902 1.00 57.00 109 LEU A O 1
ATOM 894 N N . PHE A 1 110 ? 8.830 -11.699 -25.893 1.00 63.50 110 PHE A N 1
ATOM 895 C CA . PHE A 1 110 ? 7.627 -11.579 -26.735 1.00 63.50 110 PHE A CA 1
ATOM 896 C C . PHE A 1 110 ? 7.635 -10.445 -27.782 1.00 63.50 110 PHE A C 1
ATOM 898 O O . PHE A 1 110 ? 6.565 -9.996 -28.184 1.00 63.50 110 PHE A O 1
ATOM 905 N N . TRP A 1 111 ? 8.805 -9.943 -28.212 1.00 58.09 111 TRP A N 1
ATOM 906 C CA . TRP A 1 111 ? 8.906 -8.818 -29.172 1.00 58.09 111 TRP A CA 1
ATOM 907 C C . TRP A 1 111 ? 8.145 -7.546 -28.741 1.00 58.09 111 TRP A C 1
ATOM 909 O O . TRP A 1 111 ? 7.839 -6.662 -29.541 1.00 58.09 111 TRP A O 1
ATOM 919 N N . LEU A 1 112 ? 7.874 -7.405 -27.440 1.00 61.00 112 LEU A N 1
ATOM 920 C CA . LEU A 1 112 ? 7.143 -6.270 -26.871 1.00 61.00 112 LEU A CA 1
ATOM 921 C C . LEU A 1 112 ? 7.971 -4.979 -26.847 1.00 61.00 112 LEU A C 1
ATOM 923 O O . LEU A 1 112 ? 7.416 -3.911 -26.589 1.00 61.00 112 LEU A O 1
ATOM 927 N N . ARG A 1 113 ? 9.282 -5.046 -27.117 1.00 61.97 113 ARG A N 1
ATOM 928 C CA . ARG A 1 113 ? 10.188 -3.892 -27.052 1.00 61.97 113 ARG A CA 1
ATOM 929 C C . ARG A 1 113 ? 9.738 -2.758 -27.967 1.00 61.97 113 ARG A C 1
ATOM 931 O O . ARG A 1 113 ? 9.665 -1.624 -27.507 1.00 61.97 113 ARG A O 1
ATOM 938 N N . ASP A 1 114 ? 9.389 -3.058 -29.213 1.00 59.75 114 ASP A N 1
ATOM 939 C CA . ASP A 1 114 ? 9.028 -2.029 -30.196 1.00 59.75 114 ASP A CA 1
ATOM 940 C C . ASP A 1 114 ? 7.647 -1.428 -29.897 1.00 59.75 114 ASP A C 1
ATOM 942 O O . ASP A 1 114 ? 7.438 -0.223 -30.045 1.00 59.75 114 ASP A O 1
ATOM 946 N N . VAL A 1 115 ? 6.721 -2.237 -29.372 1.00 64.12 115 VAL A N 1
ATOM 947 C CA . VAL A 1 115 ? 5.397 -1.779 -28.920 1.00 64.12 115 VAL A CA 1
ATOM 948 C C . VAL A 1 115 ? 5.525 -0.858 -27.702 1.00 64.12 115 VAL A C 1
ATOM 950 O O . VAL A 1 115 ? 4.939 0.226 -27.679 1.00 64.12 115 VAL A O 1
ATOM 953 N N . ILE A 1 116 ? 6.336 -1.247 -26.714 1.00 59.50 116 ILE A N 1
ATOM 954 C CA . ILE A 1 116 ? 6.606 -0.453 -25.508 1.00 59.50 116 ILE A CA 1
ATOM 955 C C . ILE A 1 116 ? 7.371 0.830 -25.867 1.00 59.50 116 ILE A C 1
ATOM 957 O O . ILE A 1 116 ? 7.051 1.900 -25.347 1.00 59.50 116 ILE A O 1
ATOM 961 N N . ALA A 1 117 ? 8.353 0.751 -26.770 1.00 59.75 117 ALA A N 1
ATOM 962 C CA . ALA A 1 117 ? 9.098 1.907 -27.263 1.00 59.75 117 ALA A CA 1
ATOM 963 C C . ALA A 1 117 ? 8.179 2.894 -27.996 1.00 59.75 117 ALA A C 1
ATOM 965 O O . ALA A 1 117 ? 8.268 4.098 -27.761 1.00 59.75 117 ALA A O 1
ATOM 966 N N . LYS A 1 118 ? 7.234 2.396 -28.802 1.00 63.34 118 LYS A N 1
ATOM 967 C CA . LYS A 1 118 ? 6.233 3.218 -29.490 1.00 63.34 118 LYS A CA 1
ATOM 968 C C . LYS A 1 118 ? 5.272 3.907 -28.517 1.00 63.34 118 LYS A C 1
ATOM 970 O O . LYS A 1 118 ? 5.069 5.112 -28.633 1.00 63.34 118 LYS A O 1
ATOM 975 N N . GLU A 1 119 ? 4.709 3.201 -27.531 1.00 64.38 119 GLU A N 1
ATOM 976 C CA . GLU A 1 119 ? 3.827 3.828 -26.526 1.00 64.38 119 GLU A CA 1
ATOM 977 C C . GLU A 1 119 ? 4.563 4.872 -25.671 1.00 64.38 119 GLU A C 1
ATOM 979 O O . GLU A 1 119 ? 4.033 5.959 -25.410 1.00 64.38 119 GLU A O 1
ATOM 984 N N . ARG A 1 120 ? 5.805 4.585 -25.264 1.00 63.75 120 ARG A N 1
ATOM 985 C CA . ARG A 1 120 ? 6.636 5.543 -24.518 1.00 63.75 120 ARG A CA 1
ATOM 986 C C . ARG A 1 120 ? 7.017 6.748 -25.374 1.00 63.75 120 ARG A C 1
ATOM 988 O O . ARG A 1 120 ? 6.915 7.867 -24.881 1.00 63.75 120 ARG A O 1
ATOM 995 N N . GLY A 1 121 ? 7.354 6.535 -26.646 1.00 60.50 121 GLY A N 1
ATOM 996 C CA . GLY A 1 121 ? 7.629 7.594 -27.619 1.00 60.50 121 GLY A CA 1
ATOM 997 C C . GLY A 1 121 ? 6.426 8.510 -27.855 1.00 60.50 121 GLY A C 1
ATOM 998 O O . GLY A 1 121 ? 6.571 9.726 -27.837 1.00 60.50 121 GLY A O 1
ATOM 999 N N . ILE A 1 122 ? 5.211 7.959 -27.958 1.00 58.06 122 ILE A N 1
ATOM 1000 C CA . ILE A 1 122 ? 3.972 8.752 -28.062 1.00 58.06 122 ILE A CA 1
ATOM 1001 C C . ILE A 1 122 ? 3.725 9.566 -26.785 1.00 58.06 122 ILE A C 1
ATOM 1003 O O . ILE A 1 122 ? 3.298 10.718 -26.850 1.00 58.06 122 ILE A O 1
ATOM 1007 N N . THR A 1 123 ? 3.982 8.984 -25.613 1.00 61.31 123 THR A N 1
ATOM 1008 C CA . THR A 1 123 ? 3.790 9.669 -24.325 1.00 61.31 123 THR A CA 1
ATOM 1009 C C . THR A 1 123 ? 4.790 10.811 -24.153 1.00 61.31 123 THR A C 1
ATOM 1011 O O . THR A 1 123 ? 4.416 11.904 -23.736 1.00 61.31 123 THR A O 1
ATOM 1014 N N . ALA A 1 124 ? 6.043 10.579 -24.537 1.00 62.03 124 ALA A N 1
ATOM 1015 C CA . ALA A 1 124 ? 7.084 11.592 -24.591 1.00 62.03 124 ALA A CA 1
ATOM 1016 C C . ALA A 1 124 ? 6.758 12.716 -25.579 1.00 62.03 124 ALA A C 1
ATOM 1018 O O . ALA A 1 124 ? 6.840 13.886 -25.220 1.00 62.03 124 ALA A O 1
ATOM 1019 N N . TYR A 1 125 ? 6.306 12.370 -26.784 1.00 60.78 125 TYR A N 1
ATOM 1020 C CA . TYR A 1 125 ? 5.877 13.343 -27.785 1.00 60.78 125 TYR A CA 1
ATOM 1021 C C . TYR A 1 125 ? 4.707 14.202 -27.280 1.00 60.78 125 TYR A C 1
ATOM 1023 O O . TYR A 1 125 ? 4.715 15.423 -27.411 1.00 60.78 125 TYR A O 1
ATOM 1031 N N . ARG A 1 126 ? 3.725 13.594 -26.600 1.00 62.44 126 ARG A N 1
ATOM 1032 C CA . ARG A 1 126 ? 2.623 14.328 -25.955 1.00 62.44 126 ARG A CA 1
ATOM 1033 C C . ARG A 1 126 ? 3.081 15.226 -24.808 1.00 62.44 126 ARG A C 1
ATOM 1035 O O . ARG A 1 126 ? 2.476 16.271 -24.607 1.00 62.44 126 ARG A O 1
ATOM 1042 N N . ALA A 1 127 ? 4.109 14.831 -24.062 1.00 65.56 127 ALA A N 1
ATOM 1043 C CA . ALA A 1 127 ? 4.706 15.665 -23.019 1.00 65.56 127 ALA A CA 1
ATOM 1044 C C . ALA A 1 127 ? 5.522 16.833 -23.603 1.00 65.56 127 ALA A C 1
ATOM 1046 O O . ALA A 1 127 ? 5.660 17.865 -22.952 1.00 65.56 127 ALA A O 1
ATOM 1047 N N . TRP A 1 128 ? 6.020 16.683 -24.831 1.00 67.44 128 TRP A N 1
ATOM 1048 C CA . TRP A 1 128 ? 6.754 17.711 -25.564 1.00 67.44 128 TRP A CA 1
ATOM 1049 C C . TRP A 1 128 ? 5.839 18.724 -26.277 1.00 67.44 128 TRP A C 1
ATOM 1051 O O . TRP A 1 128 ? 6.155 19.907 -26.347 1.00 67.44 128 TRP A O 1
ATOM 1061 N N . LEU A 1 129 ? 4.651 18.301 -26.712 1.00 67.50 129 LEU A N 1
ATOM 1062 C CA . LEU A 1 129 ? 3.647 19.124 -27.408 1.00 67.50 129 LEU A CA 1
ATOM 1063 C C . LEU A 1 129 ? 3.324 20.485 -26.736 1.00 67.50 129 LEU A C 1
ATOM 1065 O O . LEU A 1 129 ? 3.209 21.489 -27.440 1.00 67.50 129 LEU A O 1
ATOM 1069 N N . PRO A 1 130 ? 3.188 20.584 -25.397 1.00 73.81 130 PRO A N 1
ATOM 1070 C CA . PRO A 1 130 ? 3.014 21.865 -24.711 1.00 73.81 130 PRO A CA 1
ATOM 1071 C C . PRO A 1 130 ? 4.250 22.773 -24.785 1.00 73.81 130 PRO A C 1
ATOM 1073 O O . PRO A 1 130 ? 4.098 23.989 -24.857 1.00 73.81 130 PRO A O 1
ATOM 1076 N N . LEU A 1 131 ? 5.458 22.197 -24.788 1.00 70.12 131 LEU A N 1
ATOM 1077 C CA . LEU A 1 131 ? 6.721 22.938 -24.885 1.00 70.12 131 LEU A CA 1
ATOM 1078 C C . LEU A 1 131 ? 6.920 23.531 -26.280 1.00 70.12 131 LEU A C 1
ATOM 1080 O O . LEU A 1 131 ? 7.505 24.600 -26.425 1.00 70.12 131 LEU A O 1
ATOM 1084 N N . GLU A 1 132 ? 6.400 22.871 -27.310 1.00 67.25 132 GLU A N 1
ATOM 1085 C CA . GLU A 1 132 ? 6.407 23.425 -28.659 1.00 67.25 132 GLU A CA 1
ATOM 1086 C C . GLU A 1 132 ? 5.444 24.611 -28.803 1.00 67.25 132 GLU A C 1
ATOM 1088 O O . GLU A 1 132 ? 5.777 25.607 -29.444 1.00 67.25 132 GLU A O 1
ATOM 1093 N N . ARG A 1 133 ? 4.290 24.571 -28.125 1.00 76.88 133 ARG A N 1
ATOM 1094 C CA . ARG A 1 133 ? 3.320 25.682 -28.137 1.00 76.88 133 ARG A CA 1
ATOM 1095 C C . ARG A 1 133 ? 3.849 26.970 -27.508 1.00 76.88 133 ARG A C 1
ATOM 1097 O O . ARG A 1 133 ? 3.393 28.043 -27.885 1.00 76.88 133 ARG A O 1
ATOM 1104 N N . ILE A 1 134 ? 4.779 26.873 -26.560 1.00 82.00 134 ILE A N 1
ATOM 1105 C CA . ILE A 1 134 ? 5.385 28.034 -25.886 1.00 82.00 134 ILE A CA 1
ATOM 1106 C C . ILE A 1 134 ? 6.697 28.490 -26.539 1.00 82.00 134 ILE A C 1
ATOM 1108 O O . ILE A 1 134 ? 7.370 29.362 -25.990 1.00 82.00 134 ILE A O 1
ATOM 1112 N N . ARG A 1 135 ? 7.090 27.907 -27.682 1.00 80.81 135 ARG A N 1
ATOM 1113 C CA . ARG A 1 135 ? 8.334 28.265 -28.370 1.00 80.81 135 ARG A CA 1
ATOM 1114 C C . ARG A 1 135 ? 8.304 29.742 -28.794 1.00 80.81 135 ARG A C 1
ATOM 1116 O O . ARG A 1 135 ? 7.461 30.117 -29.611 1.00 80.81 135 ARG A O 1
ATOM 1123 N N . PRO A 1 136 ? 9.251 30.578 -28.330 1.00 84.06 136 PRO A N 1
ATOM 1124 C CA . PRO A 1 136 ? 9.399 31.942 -28.824 1.00 84.06 136 PRO A CA 1
ATOM 1125 C C . PRO A 1 136 ? 9.710 31.949 -30.326 1.00 84.06 136 PRO A C 1
ATOM 1127 O O . PRO A 1 136 ? 10.564 31.194 -30.789 1.00 84.06 136 PRO A O 1
ATOM 1130 N N . SER A 1 137 ? 9.066 32.835 -31.088 1.00 81.94 137 SER A N 1
ATOM 1131 C CA . SER A 1 137 ? 9.221 32.932 -32.552 1.00 81.94 137 SER A CA 1
ATOM 1132 C C . SER A 1 137 ? 10.646 33.267 -33.010 1.00 81.94 137 SER A C 1
ATOM 1134 O O . SER A 1 137 ? 11.009 33.002 -34.151 1.00 81.94 137 SER A O 1
ATOM 1136 N N . GLN A 1 138 ? 11.457 33.826 -32.112 1.00 87.44 138 GLN A N 1
ATOM 1137 C CA . GLN A 1 138 ? 12.837 34.245 -32.354 1.00 87.44 138 GLN A CA 1
ATOM 1138 C C . GLN A 1 138 ? 13.846 33.089 -32.276 1.00 87.44 138 GLN A C 1
ATOM 1140 O O . GLN A 1 138 ? 14.988 33.249 -32.703 1.00 87.44 138 GLN A O 1
ATOM 1145 N N . ILE A 1 139 ? 13.462 31.934 -31.717 1.00 80.81 139 ILE A N 1
ATOM 1146 C CA . ILE A 1 139 ? 14.361 30.788 -31.563 1.00 80.81 139 ILE A CA 1
ATOM 1147 C C . ILE A 1 139 ? 14.134 29.813 -32.728 1.00 80.81 139 ILE A C 1
ATOM 1149 O O . ILE A 1 139 ? 13.024 29.296 -32.877 1.00 80.81 139 ILE A O 1
ATOM 1153 N N . PRO A 1 140 ? 15.170 29.513 -33.536 1.00 82.19 140 PRO A N 1
ATOM 1154 C CA . PRO A 1 140 ? 15.070 28.521 -34.599 1.00 82.19 140 PRO A CA 1
ATOM 1155 C C . PRO A 1 140 ? 14.678 27.145 -34.056 1.00 82.19 140 PRO A C 1
ATOM 1157 O O . PRO A 1 140 ? 15.191 26.710 -33.023 1.00 82.19 140 PRO A O 1
ATOM 1160 N N . GLN A 1 141 ? 13.822 26.437 -34.795 1.00 74.31 141 GLN A N 1
ATOM 1161 C CA . GLN A 1 141 ? 13.292 25.127 -34.408 1.00 74.31 141 GLN A CA 1
ATOM 1162 C C . GLN A 1 141 ? 14.388 24.126 -34.029 1.00 74.31 141 GLN A C 1
ATOM 1164 O O . GLN A 1 141 ? 14.304 23.517 -32.969 1.00 74.31 141 GLN A O 1
ATOM 1169 N N . ALA A 1 142 ? 15.459 24.052 -34.822 1.00 70.88 142 ALA A N 1
ATOM 1170 C CA . ALA A 1 142 ? 16.581 23.149 -34.572 1.00 70.88 142 ALA A CA 1
ATOM 1171 C C . ALA A 1 142 ? 17.238 23.377 -33.197 1.00 70.88 142 ALA A C 1
ATOM 1173 O O . ALA A 1 142 ? 17.518 22.425 -32.478 1.00 70.88 142 ALA A O 1
ATOM 1174 N N . LYS A 1 143 ? 17.412 24.641 -32.778 1.00 73.38 143 LYS A N 1
ATOM 1175 C CA . LYS A 1 143 ? 17.978 24.972 -31.457 1.00 73.38 143 LYS A CA 1
ATOM 1176 C C . LYS A 1 143 ? 16.998 24.701 -30.312 1.00 73.38 143 LYS A C 1
ATOM 1178 O O . LYS A 1 143 ? 17.417 24.442 -29.186 1.00 73.38 143 LYS A O 1
ATOM 1183 N N . TRP A 1 144 ? 15.694 24.783 -30.577 1.00 74.00 144 TRP A N 1
ATOM 1184 C CA . TRP A 1 144 ? 14.654 24.449 -29.601 1.00 74.00 144 TRP A CA 1
ATOM 1185 C C . TRP A 1 144 ? 14.564 22.934 -29.374 1.00 74.00 144 TRP A C 1
ATOM 1187 O O . TRP A 1 144 ? 14.491 22.480 -28.232 1.00 74.00 144 TRP A O 1
ATOM 1197 N N . GLU A 1 145 ? 14.636 22.156 -30.454 1.00 68.62 145 GLU A N 1
ATOM 1198 C CA . GLU A 1 145 ? 14.669 20.691 -30.442 1.00 68.62 145 GLU A CA 1
ATOM 1199 C C . GLU A 1 145 ? 15.961 20.143 -29.829 1.00 68.62 145 GLU A C 1
ATOM 1201 O O . GLU A 1 145 ? 15.920 19.165 -29.096 1.00 68.62 145 GLU A O 1
ATOM 1206 N N . GLU A 1 146 ? 17.102 20.797 -30.028 1.00 68.19 146 GLU A N 1
ATOM 1207 C CA . GLU A 1 146 ? 18.356 20.389 -29.386 1.00 68.19 146 GLU A CA 1
ATOM 1208 C C . GLU A 1 146 ? 18.308 20.545 -27.855 1.00 68.19 146 GLU A C 1
ATOM 1210 O O . GLU A 1 146 ? 18.868 19.736 -27.116 1.00 68.19 146 GLU A O 1
ATOM 1215 N N . LYS A 1 147 ? 17.602 21.571 -27.363 1.00 68.00 147 LYS A N 1
ATOM 1216 C CA . LYS A 1 147 ? 17.515 21.875 -25.928 1.00 68.00 147 LYS A CA 1
ATOM 1217 C C . LYS A 1 147 ? 16.382 21.140 -25.208 1.00 68.00 147 LYS A C 1
ATOM 1219 O O . LYS A 1 147 ? 16.525 20.810 -24.032 1.00 68.00 147 LYS A O 1
ATOM 1224 N N . TYR A 1 148 ? 15.253 20.927 -25.884 1.00 65.12 148 TYR A N 1
ATOM 1225 C CA . TYR A 1 148 ? 14.028 20.385 -25.282 1.00 65.12 148 TYR A CA 1
ATOM 1226 C C . TYR A 1 148 ? 13.431 19.198 -26.043 1.00 65.12 148 TYR A C 1
ATOM 1228 O O . TYR A 1 148 ? 12.512 18.559 -25.534 1.00 65.12 148 TYR A O 1
ATOM 1236 N N . GLY A 1 149 ? 13.894 18.931 -27.262 1.00 59.78 149 GLY A N 1
ATOM 1237 C CA . GLY A 1 149 ? 13.459 17.808 -28.085 1.00 59.78 149 GLY A CA 1
ATOM 1238 C C . GLY A 1 149 ? 14.068 16.483 -27.643 1.00 59.78 149 GLY A C 1
ATOM 1239 O O . GLY A 1 149 ? 14.930 16.399 -26.766 1.00 59.78 149 GLY A O 1
ATOM 1240 N N . TRP A 1 150 ? 13.557 15.410 -28.238 1.00 57.91 150 TRP A N 1
ATOM 1241 C CA . TRP A 1 150 ? 14.032 14.064 -27.952 1.00 57.91 150 TRP A CA 1
ATOM 1242 C C . TRP A 1 150 ? 15.451 13.883 -28.511 1.00 57.91 150 TRP A C 1
ATOM 1244 O O . TRP A 1 150 ? 15.679 14.223 -29.673 1.00 57.91 150 TRP A O 1
ATOM 1254 N N . PRO A 1 151 ? 16.412 13.353 -27.732 1.00 54.34 151 PRO A N 1
ATOM 1255 C CA . PRO A 1 151 ? 17.782 13.207 -28.202 1.00 54.34 151 PRO A CA 1
ATOM 1256 C C . PRO A 1 151 ? 17.839 12.295 -29.435 1.00 54.34 151 PRO A C 1
ATOM 1258 O O . PRO A 1 151 ? 17.251 11.211 -29.459 1.00 54.34 151 PRO A O 1
ATOM 1261 N N . ALA A 1 152 ? 18.597 12.721 -30.450 1.00 49.09 152 ALA A N 1
ATOM 1262 C CA . ALA A 1 152 ? 18.715 12.028 -31.736 1.00 49.09 152 ALA A CA 1
ATOM 1263 C C . ALA A 1 152 ? 19.247 10.586 -31.619 1.00 49.09 152 ALA A C 1
ATOM 1265 O O . ALA A 1 152 ? 19.038 9.769 -32.511 1.00 49.09 152 ALA A O 1
ATOM 1266 N N . ASN A 1 153 ? 19.903 10.241 -30.506 1.00 56.88 153 ASN A N 1
ATOM 1267 C CA . ASN A 1 153 ? 20.428 8.898 -30.266 1.00 56.88 153 ASN A CA 1
ATOM 1268 C C . ASN A 1 153 ? 19.363 7.873 -29.816 1.00 56.88 153 ASN A C 1
ATOM 1270 O O . ASN A 1 153 ? 19.729 6.746 -29.483 1.00 56.88 153 ASN A O 1
ATOM 1274 N N . ASN A 1 154 ? 18.073 8.243 -29.755 1.00 50.25 154 ASN A N 1
ATOM 1275 C CA . ASN A 1 154 ? 16.968 7.400 -29.270 1.00 50.25 154 ASN A CA 1
ATOM 1276 C C . ASN A 1 154 ? 17.171 6.808 -27.861 1.00 50.25 154 ASN A C 1
ATOM 1278 O O . ASN A 1 154 ? 16.392 5.954 -27.427 1.00 50.25 154 ASN A O 1
ATOM 1282 N N . SER A 1 155 ? 18.186 7.253 -27.118 1.00 48.56 155 SER A N 1
ATOM 1283 C CA . SER A 1 155 ? 18.381 6.814 -25.747 1.00 48.56 155 SER A CA 1
ATOM 1284 C C . SER A 1 155 ? 17.308 7.482 -24.885 1.00 48.56 155 SER A C 1
ATOM 1286 O O . SER A 1 155 ? 17.082 8.690 -24.996 1.00 48.56 155 SER A O 1
ATOM 1288 N N . PRO A 1 156 ? 16.564 6.709 -24.080 1.00 50.47 156 PRO A N 1
ATOM 1289 C CA . PRO A 1 156 ? 15.493 7.274 -23.281 1.00 50.47 156 PRO A CA 1
ATOM 1290 C C . PRO A 1 156 ? 16.068 8.363 -22.355 1.00 50.47 156 PRO A C 1
ATOM 1292 O O . PRO A 1 156 ? 17.006 8.064 -21.619 1.00 50.47 156 PRO A O 1
ATOM 1295 N N . PRO A 1 157 ? 15.489 9.579 -22.299 1.00 54.34 157 PRO A N 1
ATOM 1296 C CA . PRO A 1 157 ? 15.957 10.697 -21.467 1.00 54.34 157 PRO A CA 1
ATOM 1297 C C . PRO A 1 157 ? 15.672 10.476 -19.971 1.00 54.34 157 PRO A C 1
ATOM 1299 O O . PRO A 1 157 ? 15.602 11.410 -19.176 1.00 54.34 157 PRO A O 1
ATOM 1302 N N . TYR A 1 158 ? 15.435 9.227 -19.576 1.00 55.69 158 TYR A N 1
ATOM 1303 C CA . TYR A 1 158 ? 15.127 8.851 -18.214 1.00 55.69 158 TYR A CA 1
ATOM 1304 C C . TYR A 1 158 ? 16.404 8.355 -17.540 1.00 55.69 158 TYR A C 1
ATOM 1306 O O . TYR A 1 158 ? 17.176 7.626 -18.166 1.00 55.69 158 TYR A O 1
ATOM 1314 N N . PRO A 1 159 ? 16.603 8.660 -16.248 1.00 59.66 159 PRO A N 1
ATOM 1315 C CA . PRO A 1 159 ? 17.729 8.112 -15.513 1.00 59.66 159 PRO A CA 1
ATOM 1316 C C . PRO A 1 159 ? 17.710 6.576 -15.551 1.00 59.66 159 PRO A C 1
ATOM 1318 O O . PRO A 1 159 ? 16.656 5.951 -15.757 1.00 59.66 159 PRO A O 1
ATOM 1321 N N . ASN A 1 160 ? 18.884 5.971 -15.348 1.00 68.19 160 ASN A N 1
ATOM 1322 C CA . ASN A 1 160 ? 19.076 4.520 -15.360 1.00 68.19 160 ASN A CA 1
ATOM 1323 C C . ASN A 1 160 ? 17.949 3.793 -14.612 1.00 68.19 160 ASN A C 1
ATOM 1325 O O . ASN A 1 160 ? 17.470 4.265 -13.581 1.00 68.19 160 ASN A O 1
ATOM 1329 N N . LEU A 1 161 ? 17.519 2.634 -15.126 1.00 64.56 161 LEU A N 1
ATOM 1330 C CA . LEU A 1 161 ? 16.402 1.862 -14.558 1.00 64.56 161 LEU A CA 1
ATOM 1331 C C . LEU A 1 161 ? 16.556 1.643 -13.050 1.00 64.56 161 LEU A C 1
ATOM 1333 O O . LEU A 1 161 ? 15.606 1.863 -12.309 1.00 64.56 161 LEU A O 1
ATOM 1337 N N . LEU A 1 162 ? 17.770 1.307 -12.600 1.00 69.06 162 LEU A N 1
ATOM 1338 C CA . LEU A 1 162 ? 18.088 1.163 -11.179 1.00 69.06 162 LEU A CA 1
ATOM 1339 C C . LEU A 1 162 ? 17.834 2.453 -10.400 1.00 69.06 162 LEU A C 1
ATOM 1341 O O . LEU A 1 162 ? 17.232 2.410 -9.339 1.00 69.06 162 LEU A O 1
ATOM 1345 N N . HIS A 1 163 ? 18.218 3.608 -10.940 1.00 72.25 163 HIS A N 1
ATOM 1346 C CA . HIS A 1 163 ? 17.977 4.890 -10.288 1.00 72.25 163 HIS A CA 1
ATOM 1347 C C . HIS A 1 163 ? 16.478 5.211 -10.195 1.00 72.25 163 HIS A C 1
ATOM 1349 O O . HIS A 1 163 ? 16.010 5.645 -9.146 1.00 72.25 163 HIS A O 1
ATOM 1355 N N . ARG A 1 164 ? 15.698 4.954 -11.256 1.00 71.88 164 ARG A N 1
ATOM 1356 C CA . ARG A 1 164 ? 14.233 5.124 -11.225 1.00 71.88 164 ARG A CA 1
ATOM 1357 C C . ARG A 1 164 ? 13.571 4.189 -10.222 1.00 71.88 164 ARG A C 1
ATOM 1359 O O . ARG A 1 164 ? 12.739 4.634 -9.438 1.00 71.88 164 ARG A O 1
ATOM 1366 N N . PHE A 1 165 ? 13.977 2.926 -10.236 1.00 73.19 165 PHE A N 1
ATOM 1367 C CA . PHE A 1 165 ? 13.496 1.905 -9.320 1.00 73.19 165 PHE A CA 1
ATOM 1368 C C . PHE A 1 165 ? 13.790 2.284 -7.870 1.00 73.19 165 PHE A C 1
ATOM 1370 O O . PHE A 1 165 ? 12.867 2.366 -7.068 1.00 73.19 165 PHE A O 1
ATOM 1377 N N . VAL A 1 166 ? 15.050 2.593 -7.555 1.00 80.56 166 VAL A N 1
ATOM 1378 C CA . VAL A 1 166 ? 15.487 2.979 -6.210 1.00 80.56 166 VAL A CA 1
ATOM 1379 C C . VAL A 1 166 ? 14.764 4.241 -5.757 1.00 80.56 166 VAL A C 1
ATOM 1381 O O . VAL A 1 166 ? 14.207 4.252 -4.667 1.00 80.56 166 VAL A O 1
ATOM 1384 N N . LYS A 1 167 ? 14.678 5.277 -6.599 1.00 79.50 167 LYS A N 1
ATOM 1385 C CA . LYS A 1 167 ? 13.965 6.517 -6.260 1.00 79.50 167 LYS A CA 1
ATOM 1386 C C . LYS A 1 167 ? 12.493 6.260 -5.943 1.00 79.50 167 LYS A C 1
ATOM 1388 O O . LYS A 1 167 ? 11.968 6.803 -4.974 1.00 79.50 167 LYS A O 1
ATOM 1393 N N . GLN A 1 168 ? 11.827 5.439 -6.748 1.00 75.12 168 GLN A N 1
ATOM 1394 C CA . GLN A 1 168 ? 10.410 5.157 -6.566 1.00 75.12 168 GLN A CA 1
ATOM 1395 C C . GLN A 1 168 ? 10.165 4.251 -5.350 1.00 75.12 168 GLN A C 1
ATOM 1397 O O . GLN A 1 168 ? 9.273 4.533 -4.553 1.00 75.12 168 GLN A O 1
ATOM 1402 N N . LEU A 1 169 ? 11.003 3.237 -5.143 1.00 79.31 169 LEU A N 1
ATOM 1403 C CA . LEU A 1 169 ? 10.968 2.366 -3.969 1.00 79.31 169 LEU A CA 1
ATOM 1404 C C . LEU A 1 169 ? 11.219 3.157 -2.676 1.00 79.31 169 LEU A C 1
ATOM 1406 O O . LEU A 1 169 ? 10.430 3.051 -1.742 1.00 79.31 169 LEU A O 1
ATOM 1410 N N . ILE A 1 170 ? 12.231 4.030 -2.659 1.00 82.81 170 ILE A N 1
ATOM 1411 C CA . ILE A 1 170 ? 12.496 4.949 -1.542 1.00 82.81 170 ILE A CA 1
ATOM 1412 C C . ILE A 1 170 ? 11.287 5.851 -1.289 1.00 82.81 170 ILE A C 1
ATOM 1414 O O . ILE A 1 170 ? 10.902 6.023 -0.138 1.00 82.81 170 ILE A O 1
ATOM 1418 N N . SER A 1 171 ? 10.653 6.396 -2.336 1.00 79.69 171 SER A N 1
ATOM 1419 C CA . SER A 1 171 ? 9.480 7.262 -2.159 1.00 79.69 171 SER A CA 1
ATOM 1420 C C . SER A 1 171 ? 8.294 6.531 -1.520 1.00 79.69 171 SER A C 1
ATOM 1422 O O . SER A 1 171 ? 7.667 7.076 -0.617 1.00 79.69 171 SER A O 1
ATOM 1424 N N . TYR A 1 172 ? 8.023 5.283 -1.916 1.00 77.31 172 TYR A N 1
ATOM 1425 C CA . TYR A 1 172 ? 6.961 4.480 -1.308 1.00 77.31 172 TYR A CA 1
ATOM 1426 C C . TYR A 1 172 ? 7.285 4.099 0.136 1.00 77.31 172 TYR A C 1
ATOM 1428 O O . TYR A 1 172 ? 6.419 4.234 0.997 1.00 77.31 172 TYR A O 1
ATOM 1436 N N . ILE A 1 173 ? 8.524 3.678 0.415 1.00 81.81 173 ILE A N 1
ATOM 1437 C CA . ILE A 1 173 ? 8.970 3.368 1.779 1.00 81.81 173 ILE A CA 1
ATOM 1438 C C . ILE A 1 173 ? 8.849 4.607 2.667 1.00 81.81 173 ILE A C 1
ATOM 1440 O O . ILE A 1 173 ? 8.296 4.508 3.753 1.00 81.81 173 ILE A O 1
ATOM 1444 N N . LEU A 1 174 ? 9.288 5.778 2.197 1.00 83.94 174 LEU A N 1
ATOM 1445 C CA . LEU A 1 174 ? 9.158 7.034 2.938 1.00 83.94 174 LEU A CA 1
ATOM 1446 C C . LEU A 1 174 ? 7.704 7.361 3.267 1.00 83.94 174 LEU A C 1
ATOM 1448 O O . LEU A 1 174 ? 7.417 7.719 4.402 1.00 83.94 174 LEU A O 1
ATOM 1452 N N . ILE A 1 175 ? 6.789 7.216 2.305 1.00 82.81 175 ILE A N 1
ATOM 1453 C CA . ILE A 1 175 ? 5.360 7.468 2.530 1.00 82.81 175 ILE A CA 1
ATOM 1454 C C . ILE A 1 175 ? 4.796 6.487 3.564 1.00 82.81 175 ILE A C 1
ATOM 1456 O O . ILE A 1 175 ? 4.111 6.911 4.491 1.00 82.81 175 ILE A O 1
ATOM 1460 N N . ILE A 1 176 ? 5.102 5.192 3.444 1.00 81.25 176 ILE A N 1
ATOM 1461 C CA . ILE A 1 176 ? 4.628 4.166 4.385 1.00 81.25 176 ILE A CA 1
ATOM 1462 C C . ILE A 1 176 ? 5.194 4.417 5.787 1.00 81.25 176 ILE A C 1
ATOM 1464 O O . ILE A 1 176 ? 4.442 4.383 6.760 1.00 81.25 176 ILE A O 1
ATOM 1468 N N . CYS A 1 177 ? 6.489 4.716 5.899 1.00 81.31 177 CYS A N 1
ATOM 1469 C CA . CYS A 1 177 ? 7.128 5.052 7.168 1.00 81.31 177 CYS A CA 1
ATOM 1470 C C . CYS A 1 177 ? 6.539 6.327 7.772 1.00 81.31 177 CYS A C 1
ATOM 1472 O O . CYS A 1 177 ? 6.260 6.344 8.963 1.00 81.31 177 CYS A O 1
ATOM 1474 N N . ALA A 1 178 ? 6.295 7.369 6.973 1.00 82.62 178 ALA A N 1
ATOM 1475 C CA . ALA A 1 178 ? 5.682 8.607 7.445 1.00 82.62 178 ALA A CA 1
ATOM 1476 C C . ALA A 1 178 ? 4.263 8.365 7.977 1.00 82.62 178 ALA A C 1
ATOM 1478 O O . ALA A 1 178 ? 3.941 8.819 9.069 1.00 82.62 178 ALA A O 1
ATOM 1479 N N . ILE A 1 179 ? 3.434 7.602 7.254 1.00 81.81 179 ILE A N 1
ATOM 1480 C CA . ILE A 1 179 ? 2.089 7.226 7.717 1.00 81.81 179 ILE A CA 1
ATOM 1481 C C . ILE A 1 179 ? 2.176 6.412 9.013 1.00 81.81 179 ILE A C 1
ATOM 1483 O O . ILE A 1 179 ? 1.438 6.687 9.953 1.00 81.81 179 ILE A O 1
ATOM 1487 N N . SER A 1 180 ? 3.093 5.446 9.082 1.00 79.56 180 SER A N 1
ATOM 1488 C CA . SER A 1 180 ? 3.265 4.594 10.264 1.00 79.56 180 SER A CA 1
ATOM 1489 C C . SER A 1 180 ? 3.712 5.403 11.483 1.00 79.56 180 SER A C 1
ATOM 1491 O O . SER A 1 180 ? 3.133 5.253 12.551 1.00 79.56 180 SER A O 1
ATOM 1493 N N . LEU A 1 181 ? 4.667 6.323 11.308 1.00 82.44 181 LEU A N 1
ATOM 1494 C CA . LEU A 1 181 ? 5.125 7.234 12.359 1.00 82.44 181 LEU A CA 1
ATOM 1495 C C . LEU A 1 181 ? 4.022 8.177 12.830 1.00 82.44 181 LEU A C 1
ATOM 1497 O O . LEU A 1 181 ? 3.917 8.430 14.022 1.00 82.44 181 LEU A O 1
ATOM 1501 N N . ILE A 1 182 ? 3.192 8.692 11.918 1.00 82.00 182 ILE A N 1
ATOM 1502 C CA . ILE A 1 182 ? 2.034 9.511 12.292 1.00 82.00 182 ILE A CA 1
ATOM 1503 C C . ILE A 1 182 ? 1.088 8.681 13.160 1.00 82.00 182 ILE A C 1
ATOM 1505 O O . ILE A 1 182 ? 0.708 9.119 14.238 1.00 82.00 182 ILE A O 1
ATOM 1509 N N . ILE A 1 183 ? 0.733 7.471 12.730 1.00 78.06 183 ILE A N 1
ATOM 1510 C CA . ILE A 1 183 ? -0.187 6.628 13.497 1.00 78.06 183 ILE A CA 1
ATOM 1511 C C . ILE A 1 183 ? 0.411 6.282 14.869 1.00 78.06 183 ILE A C 1
ATOM 1513 O O . ILE A 1 183 ? -0.290 6.405 15.865 1.00 78.06 183 ILE A O 1
ATOM 1517 N N . GLU A 1 184 ? 1.690 5.923 14.957 1.00 82.12 184 GLU A N 1
ATOM 1518 C CA . GLU A 1 184 ? 2.361 5.612 16.230 1.00 82.12 184 GLU A CA 1
ATOM 1519 C C . GLU A 1 184 ? 2.546 6.848 17.130 1.00 82.12 184 GLU A C 1
ATOM 1521 O O . GLU A 1 184 ? 2.476 6.745 18.349 1.00 82.12 184 GLU A O 1
ATOM 1526 N N . ALA A 1 185 ? 2.711 8.046 16.562 1.00 78.06 185 ALA A N 1
ATOM 1527 C CA . ALA A 1 185 ? 2.769 9.285 17.339 1.00 78.06 185 ALA A CA 1
ATOM 1528 C C . ALA A 1 185 ? 1.420 9.638 17.990 1.00 78.06 185 ALA A C 1
ATOM 1530 O O . ALA A 1 185 ? 1.392 10.257 19.053 1.00 78.06 185 ALA A O 1
ATOM 1531 N N . TYR A 1 186 ? 0.308 9.256 17.355 1.00 76.12 186 TYR A N 1
ATOM 1532 C CA . TYR A 1 186 ? -1.049 9.554 17.825 1.00 76.12 186 TYR A CA 1
ATOM 1533 C C . TYR A 1 186 ? -1.764 8.353 18.455 1.00 76.12 186 TYR A C 1
ATOM 1535 O O . TYR A 1 186 ? -2.891 8.495 18.921 1.00 76.12 186 TYR A O 1
ATOM 1543 N N . THR A 1 187 ? -1.153 7.167 18.482 1.00 71.00 187 THR A N 1
ATOM 1544 C CA . THR A 1 187 ? -1.760 5.963 19.062 1.00 71.00 187 THR A CA 1
ATOM 1545 C C . THR A 1 187 ? -0.717 5.165 19.838 1.00 71.00 187 THR A C 1
ATOM 1547 O O . THR A 1 187 ? 0.409 5.026 19.373 1.00 71.00 187 THR A O 1
ATOM 1550 N N . PRO A 1 188 ? -1.061 4.561 20.990 1.00 72.50 188 PRO A N 1
ATOM 1551 C CA . PRO A 1 188 ? -0.135 3.720 21.756 1.00 72.50 188 PRO A CA 1
ATOM 1552 C C . PRO A 1 188 ? 0.149 2.359 21.086 1.00 72.50 188 PRO A C 1
ATOM 1554 O O . PRO A 1 188 ? 0.562 1.411 21.754 1.00 72.50 188 PRO A O 1
ATOM 1557 N N . PHE A 1 189 ? -0.115 2.223 19.784 1.00 74.12 189 PHE A N 1
ATOM 1558 C CA . PHE A 1 189 ? 0.006 0.971 19.055 1.00 74.12 189 PHE A CA 1
ATOM 1559 C C . PHE A 1 189 ? 1.385 0.871 18.376 1.00 74.12 189 PHE A C 1
ATOM 1561 O O . PHE A 1 189 ? 1.684 1.669 17.486 1.00 74.12 189 PHE A O 1
ATOM 1568 N N . PRO A 1 190 ? 2.225 -0.119 18.731 1.00 79.50 190 PRO A N 1
ATOM 1569 C CA . PRO A 1 190 ? 3.578 -0.225 18.198 1.00 79.50 190 PRO A CA 1
ATOM 1570 C C . PRO A 1 190 ? 3.570 -0.897 16.813 1.00 79.50 190 PRO A C 1
ATOM 1572 O O . PRO A 1 190 ? 3.765 -2.106 16.669 1.00 79.50 190 PRO A O 1
ATOM 1575 N N . ILE A 1 191 ? 3.332 -0.109 15.763 1.00 77.81 191 ILE A N 1
ATOM 1576 C CA . ILE A 1 191 ? 3.163 -0.608 14.384 1.00 77.81 191 ILE A CA 1
ATOM 1577 C C . ILE A 1 191 ? 4.413 -1.337 13.884 1.00 77.81 191 ILE A C 1
ATOM 1579 O O . ILE A 1 191 ? 4.308 -2.406 13.278 1.00 77.81 191 ILE A O 1
ATOM 1583 N N . PHE A 1 192 ? 5.606 -0.791 14.137 1.00 76.31 192 PHE A N 1
ATOM 1584 C CA . PHE A 1 192 ? 6.848 -1.375 13.624 1.00 76.31 192 PHE A CA 1
ATOM 1585 C C . PHE A 1 192 ? 7.174 -2.723 14.265 1.00 76.31 192 PHE A C 1
ATOM 1587 O O . PHE A 1 192 ? 7.595 -3.645 13.561 1.00 76.31 192 PHE A O 1
ATOM 1594 N N . SER A 1 193 ? 6.963 -2.872 15.577 1.00 80.88 193 SER A N 1
ATOM 1595 C CA . SER A 1 193 ? 7.211 -4.149 16.257 1.00 80.88 193 SER A CA 1
ATOM 1596 C C . SER A 1 193 ? 6.280 -5.236 15.719 1.00 80.88 193 SER A C 1
ATOM 1598 O O . SER A 1 193 ? 6.724 -6.352 15.434 1.00 80.88 193 SER A O 1
ATOM 1600 N N . TRP A 1 194 ? 5.020 -4.876 15.464 1.00 79.38 194 TRP A N 1
ATOM 1601 C CA . TRP A 1 194 ? 4.057 -5.768 14.844 1.00 79.38 194 TRP A CA 1
ATOM 1602 C C . TRP A 1 194 ? 4.441 -6.143 13.410 1.00 79.38 194 TRP A C 1
ATOM 1604 O O . TRP A 1 194 ? 4.422 -7.324 13.068 1.00 79.38 194 TRP A O 1
ATOM 1614 N N . MET A 1 195 ? 4.851 -5.181 12.574 1.00 78.56 195 MET A N 1
ATOM 1615 C CA . MET A 1 195 ? 5.300 -5.474 11.207 1.00 78.56 195 MET A CA 1
ATOM 1616 C C . MET A 1 195 ? 6.459 -6.476 11.198 1.00 78.56 195 MET A C 1
ATOM 1618 O O . MET A 1 195 ? 6.458 -7.418 10.404 1.00 78.56 195 MET A O 1
ATOM 1622 N N . VAL A 1 196 ? 7.424 -6.316 12.108 1.00 81.75 196 VAL A N 1
ATOM 1623 C CA . VAL A 1 196 ? 8.537 -7.262 12.271 1.00 81.75 196 VAL A CA 1
ATOM 1624 C C . VAL A 1 196 ? 8.026 -8.650 12.655 1.00 81.75 196 VAL A C 1
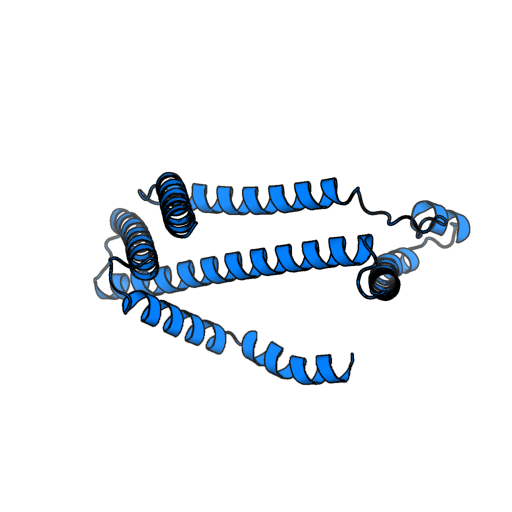ATOM 1626 O O . VAL A 1 196 ? 8.491 -9.651 12.108 1.00 81.75 196 VAL A O 1
ATOM 1629 N N . GLN A 1 197 ? 7.063 -8.734 13.572 1.00 81.44 197 GLN A N 1
ATOM 1630 C CA . GLN A 1 197 ? 6.484 -10.005 14.002 1.00 81.44 197 GLN A CA 1
ATOM 1631 C C . GLN A 1 197 ? 5.687 -10.687 12.882 1.00 81.44 197 GLN A C 1
ATOM 1633 O O . GLN A 1 197 ? 5.808 -11.896 12.691 1.00 81.44 197 GLN A O 1
ATOM 1638 N N . LEU A 1 198 ? 4.943 -9.922 12.085 1.00 79.25 198 LEU A N 1
ATOM 1639 C CA . LEU A 1 198 ? 4.210 -10.439 10.936 1.00 79.25 198 LEU A CA 1
ATOM 1640 C C . LEU A 1 198 ? 5.160 -10.962 9.854 1.00 79.25 198 LEU A C 1
ATOM 1642 O O . LEU A 1 198 ? 4.955 -12.062 9.348 1.00 79.25 198 LEU A O 1
ATOM 1646 N N . ILE A 1 199 ? 6.237 -10.233 9.550 1.00 82.38 199 ILE A N 1
ATOM 1647 C CA . ILE A 1 199 ? 7.273 -10.698 8.617 1.00 82.38 199 ILE A CA 1
ATOM 1648 C C . ILE A 1 199 ? 7.902 -11.999 9.127 1.00 82.38 199 ILE A C 1
ATOM 1650 O O . ILE A 1 199 ? 8.020 -12.954 8.362 1.00 82.38 199 ILE A O 1
ATOM 1654 N N . LYS A 1 200 ? 8.243 -12.079 10.420 1.00 83.00 200 LYS A N 1
ATOM 1655 C CA . LYS A 1 200 ? 8.757 -13.314 11.035 1.00 83.00 200 LYS A CA 1
ATOM 1656 C C . LYS A 1 200 ? 7.776 -14.478 10.893 1.00 83.00 200 LYS A C 1
ATOM 1658 O O . LYS A 1 200 ? 8.205 -15.569 10.535 1.00 83.00 200 LYS A O 1
ATOM 1663 N N . ASN A 1 201 ? 6.484 -14.244 11.120 1.00 80.00 201 ASN A N 1
ATOM 1664 C CA . ASN A 1 201 ? 5.440 -15.264 10.998 1.00 80.00 201 ASN A CA 1
ATOM 1665 C C . ASN A 1 201 ? 5.218 -15.722 9.548 1.00 80.00 201 ASN A C 1
ATOM 1667 O O . ASN A 1 201 ? 4.932 -16.893 9.309 1.00 80.00 201 ASN A O 1
ATOM 1671 N N . ILE A 1 202 ? 5.347 -14.820 8.572 1.00 79.81 202 ILE A N 1
ATOM 1672 C CA . ILE A 1 202 ? 5.287 -15.179 7.150 1.00 79.81 202 ILE A CA 1
ATOM 1673 C C . ILE A 1 202 ? 6.516 -16.007 6.767 1.00 79.81 202 ILE A C 1
ATOM 1675 O O . ILE A 1 202 ? 6.368 -17.067 6.166 1.00 79.81 202 ILE A O 1
ATOM 1679 N N . ILE A 1 203 ? 7.718 -15.560 7.144 1.00 81.12 203 ILE A N 1
ATOM 1680 C CA . ILE A 1 203 ? 8.971 -16.265 6.841 1.00 81.12 203 ILE A CA 1
ATOM 1681 C C . ILE A 1 203 ? 8.988 -17.651 7.494 1.00 81.12 203 ILE 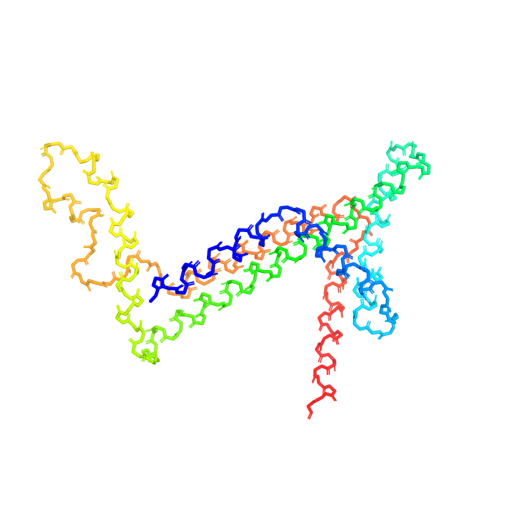A C 1
ATOM 1683 O O . ILE A 1 203 ? 9.360 -18.623 6.843 1.00 81.12 203 ILE A O 1
ATOM 1687 N N . SER A 1 204 ? 8.550 -17.771 8.751 1.00 77.94 204 SER A N 1
ATOM 1688 C CA . SER A 1 204 ? 8.505 -19.063 9.439 1.00 77.94 204 SER A CA 1
ATOM 1689 C C . SER A 1 204 ? 7.541 -20.036 8.763 1.00 77.94 204 SER A C 1
ATOM 1691 O O . SER A 1 204 ? 7.896 -21.193 8.570 1.00 77.94 204 SER A 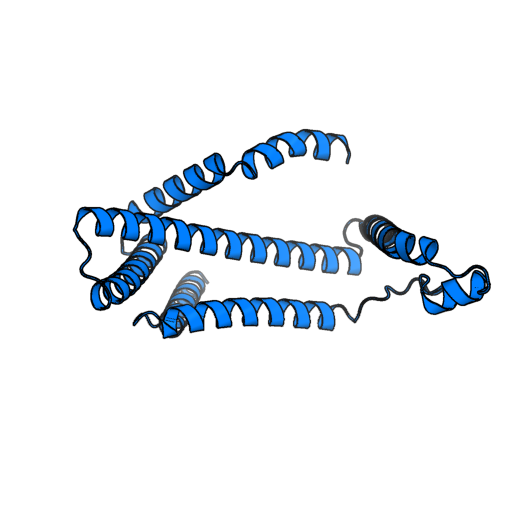O 1
ATOM 1693 N N . ARG A 1 205 ? 6.361 -19.579 8.321 1.00 70.62 205 ARG A N 1
ATOM 1694 C CA . ARG A 1 205 ? 5.415 -20.419 7.567 1.00 70.62 205 ARG A CA 1
ATOM 1695 C C . ARG A 1 205 ? 5.925 -20.797 6.173 1.00 70.62 205 ARG A C 1
ATOM 1697 O O . ARG A 1 205 ? 5.635 -21.896 5.721 1.00 70.62 205 ARG A O 1
ATOM 1704 N N . LEU A 1 206 ? 6.694 -19.929 5.512 1.00 72.00 206 LEU A N 1
ATOM 1705 C CA . LEU A 1 206 ? 7.331 -20.244 4.227 1.00 72.00 206 LEU A CA 1
ATOM 1706 C C . LEU A 1 206 ? 8.433 -21.307 4.376 1.00 72.00 206 LEU A C 1
ATOM 1708 O O . LEU A 1 206 ? 8.503 -22.207 3.548 1.00 72.00 206 LEU A O 1
ATOM 1712 N N . ASN A 1 207 ? 9.227 -21.254 5.451 1.00 67.00 207 ASN A N 1
ATOM 1713 C CA . ASN A 1 207 ? 10.266 -22.255 5.740 1.00 67.00 207 ASN A CA 1
ATOM 1714 C C . ASN A 1 207 ? 9.716 -23.614 6.208 1.00 67.00 207 ASN A C 1
ATOM 1716 O O . ASN A 1 207 ? 10.417 -24.611 6.122 1.00 67.00 207 ASN A O 1
ATOM 1720 N N . VAL A 1 208 ? 8.484 -23.681 6.722 1.00 57.41 208 VAL A N 1
ATOM 1721 C CA . VAL A 1 208 ? 7.835 -24.952 7.119 1.00 57.41 208 VAL A CA 1
ATOM 1722 C C . VAL A 1 208 ? 7.256 -25.705 5.904 1.00 57.41 208 VAL A C 1
ATOM 1724 O O . VAL A 1 208 ? 6.841 -26.857 6.018 1.00 57.41 208 VAL A O 1
ATOM 1727 N N . HIS A 1 209 ? 7.231 -25.078 4.725 1.00 49.62 209 HIS A N 1
ATOM 1728 C CA . HIS A 1 209 ? 6.745 -25.668 3.471 1.00 49.62 209 HIS A CA 1
ATOM 1729 C C . HIS A 1 209 ? 7.844 -25.869 2.409 1.00 49.62 209 HIS A C 1
ATOM 1731 O O . HIS A 1 209 ? 7.518 -26.155 1.256 1.00 49.62 209 HIS A O 1
ATOM 1737 N N . SER A 1 210 ? 9.120 -25.752 2.797 1.00 46.50 210 SER A N 1
ATOM 1738 C CA . SER A 1 210 ? 10.304 -26.138 2.010 1.00 46.50 210 SER A CA 1
ATOM 1739 C C . SER A 1 210 ? 10.991 -27.343 2.634 1.00 46.50 210 SER A C 1
ATOM 1741 O O . SER A 1 210 ? 11.358 -28.265 1.878 1.00 46.50 210 SER A O 1
#

Foldseek 3Di:
DVVVCVVVVVVVVQCPPVVNLLVVLVVLLVVLVPDDCPDPSVVVNVLLLVLLVQLLVLVCVVDVADPVNSVVSSVVSSSVVSSVVVVLVVVVVVLVVVVVVVVCLVVCPPVCVVVVLVVVVVVLVVVCVVVVVPDDPPDDPVNSCVVRNDDPVSDPPDPDPVVVSVVVVVVSVVVVVVVQVVSVVSGVRNVVVVVVVSVVVVVVVVVVVD

Sequence (210 aa):
MEIIRLFLAPIRSIVKFPLVQFAFVIILITTLQAADEHTLQGHIFTTLNNLVQSTMIFFSSIWEIKPFTQAWLISGLMITYVYIACIALISLLWFLIRIIIDIVGRWNLFWLRDVIAKERGITAYRAWLPLERIRPSQIPQAKWEEKYGWPANNSPPYPNLLHRFVKQLISYILIICAISLIIEAYTPFPIFSWMVQLIKNIISRLNVHS

pLDDT: mean 75.68, std 10.72, range [46.5, 91.5]

Secondary structure (DSSP, 8-state):
-HHHHHHHHHHHHHHT-HHHHHHHHHHHHHHHHTS-TTSHHHHHHHHHHHHHHHHHHHHHHHS---HHHHHHHHHHHHHHHHHHHHHHHHHHHHHHHHHHHHHHHHTTGGGHHHHHHHHHHHHHHHHHHHHHHT--TTS-HHHHHHHHSPPTT---SS--HHHHHHHHHHHHHHHHHHHHHHHHHHSS--HHHHHHHHHHHHHHHHHTT-